Protein AF-0000000085050691 (afdb_homodimer)

Secondary structure (DSSP, 8-state):
--HHHHHHHHHHHHHHHHHHHHHHHHHHHHHHHHHHHHHHHTT--TTTTHHHHHHHHHHHHHHHHHHHHHHHHHHHHHHHHHHHHHHHHHHHTTS--------------------/--HHHHHHHHHHHHHHHHHHHHHHHHHHHHHHHHHHHHHHHTT--TTTTHHHHHHHHHHHHHHHHHHHHHHHHHHHHHHHHHHHHHHHHHHHTTS--------------------

Nearest PDB structures (foldseek):
  6s1k-assembly1_I  TM=5.996E-01  e=2.923E+00  Escherichia coli str. K-12 substr. MG1655star
  3g6b-assembly1_B  TM=5.992E-01  e=3.756E+00  Thermotoga maritima
  6s1k-assembly1_E  TM=4.362E-01  e=1.562E+00  Escherichia coli str. K-12 substr. MG1655star
  6s1k-assembly1_K  TM=5.984E-01  e=4.534E+00  Escherichia coli str. K-12 substr. MG1655star
  3g67-assembly1_B  TM=5.348E-01  e=4.534E+00  Thermotoga maritima

Sequence (230 aa):
MKRTEIVHAGAARLVQTEAAIETAICETADLISYLGRTRMEQKIALEVGEGAMKNLVATLTSLSEARSSILLVHENLNTVKSQLGCATVALGTGENKSPPKPKGLLVVPEKEQAAMKRTEIVHAGAARLVQTEAAIETAICETADLISYLGRTRMEQKIALEVGEGAMKNLVATLTSLSEARSSILLVHENLNTVKSQLGCATVALGTGENKSPPKPKGLLVVPEKEQAA

pLDDT: mean 79.07, std 23.46, range [26.36, 98.88]

Structure (mmCIF, N/CA/C/O backbone):
data_AF-0000000085050691-model_v1
#
loop_
_entity.id
_entity.type
_entity.pdbx_description
1 polymer 'Uncharacterized protein'
#
loop_
_atom_site.group_PDB
_atom_site.id
_atom_site.type_symbol
_atom_site.label_atom_id
_atom_site.label_alt_id
_atom_site.label_comp_id
_atom_site.label_asym_id
_atom_site.label_entity_id
_atom_site.label_seq_id
_atom_site.pdbx_PDB_ins_code
_atom_site.Cartn_x
_atom_site.Cartn_y
_atom_site.Cartn_z
_atom_site.occupancy
_atom_site.B_iso_or_equiv
_atom_site.auth_seq_id
_atom_site.auth_comp_id
_atom_site.auth_asym_id
_atom_site.auth_atom_id
_atom_site.pdbx_PDB_model_num
ATOM 1 N N . MET A 1 1 ? -5.508 -20.672 -23.375 1 59.91 1 MET A N 1
ATOM 2 C CA . MET A 1 1 ? -4.215 -20.031 -23.125 1 59.91 1 MET A CA 1
ATOM 3 C C . MET A 1 1 ? -3.158 -21.078 -22.781 1 59.91 1 MET A C 1
ATOM 5 O O . MET A 1 1 ? -3.467 -22.109 -22.188 1 59.91 1 MET A O 1
ATOM 9 N N . LYS A 1 2 ? -1.991 -20.922 -23.531 1 73.56 2 LYS A N 1
ATOM 10 C CA . LYS A 1 2 ? -0.873 -21.812 -23.234 1 73.56 2 LYS A CA 1
ATOM 11 C C . LYS A 1 2 ? -0.382 -21.594 -21.797 1 73.56 2 LYS A C 1
ATOM 13 O O . LYS A 1 2 ? -0.48 -20.484 -21.266 1 73.56 2 LYS A O 1
ATOM 18 N N . ARG A 1 3 ? 0.001 -22.594 -21.219 1 72.75 3 ARG A N 1
ATOM 19 C CA . ARG A 1 3 ? 0.432 -22.562 -19.828 1 72.75 3 ARG A CA 1
ATOM 20 C C . ARG A 1 3 ? 1.557 -21.562 -19.609 1 72.75 3 ARG A C 1
ATOM 22 O O . ARG A 1 3 ? 1.599 -20.875 -18.594 1 72.75 3 ARG A O 1
ATOM 29 N N . THR A 1 4 ? 2.412 -21.438 -20.531 1 75.31 4 THR A N 1
ATOM 30 C CA . THR A 1 4 ? 3.543 -20.516 -20.438 1 75.31 4 THR A CA 1
ATOM 31 C C . THR A 1 4 ? 3.062 -19.062 -20.391 1 75.31 4 THR A C 1
ATOM 33 O O . THR A 1 4 ? 3.625 -18.25 -19.656 1 75.31 4 THR A O 1
ATOM 36 N N . GLU A 1 5 ? 2.002 -18.828 -21.109 1 77.62 5 GLU A N 1
ATOM 37 C CA . GLU A 1 5 ? 1.438 -17.484 -21.125 1 77.62 5 GLU A CA 1
ATOM 38 C C . GLU A 1 5 ? 0.777 -17.141 -19.797 1 77.62 5 GLU A C 1
ATOM 40 O O . GLU A 1 5 ? 0.872 -16 -19.328 1 77.62 5 GLU A O 1
ATOM 45 N N . ILE A 1 6 ? 0.249 -18.078 -19.266 1 76.56 6 ILE A N 1
ATOM 46 C CA . ILE A 1 6 ? -0.433 -17.906 -17.984 1 76.56 6 ILE A CA 1
ATOM 47 C C . ILE A 1 6 ? 0.586 -17.594 -16.891 1 76.56 6 ILE A C 1
ATOM 49 O O . ILE A 1 6 ? 0.373 -16.703 -16.078 1 76.56 6 ILE A O 1
ATOM 53 N N . VAL A 1 7 ? 1.704 -18.25 -16.938 1 78.5 7 VAL A N 1
ATOM 54 C CA . VAL A 1 7 ? 2.758 -18.047 -15.953 1 78.5 7 VAL A CA 1
ATOM 55 C C . VAL A 1 7 ? 3.375 -16.672 -16.125 1 78.5 7 VAL A C 1
ATOM 57 O O . VAL A 1 7 ? 3.625 -15.961 -15.148 1 78.5 7 VAL A O 1
ATOM 60 N N . HIS A 1 8 ? 3.471 -16.312 -17.266 1 81.44 8 HIS A N 1
ATOM 61 C CA . HIS A 1 8 ? 4.07 -15.008 -17.547 1 81.44 8 HIS A CA 1
ATOM 62 C C . HIS A 1 8 ? 3.141 -13.875 -17.125 1 81.44 8 HIS A C 1
ATOM 64 O O . HIS A 1 8 ? 3.588 -12.883 -16.547 1 81.44 8 HIS A O 1
ATOM 70 N N . ALA A 1 9 ? 1.912 -14.086 -17.391 1 86 9 ALA A N 1
ATOM 71 C CA . ALA A 1 9 ? 0.937 -13.055 -17.031 1 86 9 ALA A CA 1
ATOM 72 C C . ALA A 1 9 ? 0.825 -12.914 -15.508 1 86 9 ALA A C 1
ATOM 74 O O . ALA A 1 9 ? 0.71 -11.805 -14.992 1 86 9 ALA A O 1
ATOM 75 N N . GLY A 1 10 ? 0.876 -13.977 -14.867 1 89 10 GLY A N 1
ATOM 76 C CA . GLY A 1 10 ? 0.853 -13.938 -13.414 1 89 10 GLY A CA 1
ATOM 77 C C . GLY A 1 10 ? 2.072 -13.266 -12.812 1 89 10 GLY A C 1
ATOM 78 O O . GLY A 1 10 ? 1.953 -12.469 -11.875 1 89 10 GLY A O 1
ATOM 79 N N . ALA A 1 11 ? 3.189 -13.555 -13.398 1 88.69 11 ALA A N 1
ATOM 80 C CA . ALA A 1 11 ? 4.438 -12.961 -12.922 1 88.69 11 ALA A CA 1
ATOM 81 C C . ALA A 1 11 ? 4.449 -11.453 -13.141 1 88.69 11 ALA A C 1
ATOM 83 O O . ALA A 1 11 ? 4.891 -10.695 -12.273 1 88.69 11 ALA A O 1
ATOM 84 N N . ALA A 1 12 ? 3.955 -11.094 -14.211 1 91.31 12 ALA A N 1
ATOM 85 C CA . ALA A 1 12 ? 3.906 -9.672 -14.523 1 91.31 12 ALA A CA 1
ATOM 86 C C . ALA A 1 12 ? 2.984 -8.93 -13.562 1 91.31 12 ALA A C 1
ATOM 88 O O . ALA A 1 12 ? 3.312 -7.832 -13.102 1 91.31 12 ALA A O 1
ATOM 89 N N . ARG A 1 13 ? 1.877 -9.539 -13.266 1 95 13 ARG A N 1
ATOM 90 C CA . ARG A 1 13 ? 0.933 -8.922 -12.344 1 95 13 ARG A CA 1
ATOM 91 C C . ARG A 1 13 ? 1.51 -8.867 -10.93 1 95 13 ARG A C 1
ATOM 93 O O . ARG A 1 13 ? 1.271 -7.91 -10.195 1 95 13 ARG A O 1
ATOM 100 N N . LEU A 1 14 ? 2.285 -9.859 -10.594 1 96.62 14 LEU A N 1
ATOM 101 C CA . LEU A 1 14 ? 2.932 -9.867 -9.281 1 96.62 14 LEU A CA 1
ATOM 102 C C . LEU A 1 14 ? 3.924 -8.711 -9.164 1 96.62 14 LEU A C 1
ATOM 104 O O . LEU A 1 14 ? 3.934 -8 -8.156 1 96.62 14 LEU A O 1
ATOM 108 N N . VAL A 1 15 ? 4.703 -8.492 -10.172 1 96.06 15 VAL A N 1
ATOM 109 C CA . VAL A 1 15 ? 5.695 -7.422 -10.18 1 96.06 15 VAL A CA 1
ATOM 110 C C . VAL A 1 15 ? 4.992 -6.066 -10.07 1 96.06 15 VAL A C 1
ATOM 112 O O . VAL A 1 15 ? 5.445 -5.184 -9.336 1 96.06 15 VAL A O 1
ATOM 115 N N . GLN A 1 16 ? 3.9 -5.969 -10.758 1 97.56 16 GLN A N 1
ATOM 116 C CA . GLN A 1 16 ? 3.119 -4.738 -10.703 1 97.56 16 GLN A CA 1
ATOM 117 C C . GLN A 1 16 ? 2.562 -4.5 -9.297 1 97.56 16 GLN A C 1
ATOM 119 O O . GLN A 1 16 ? 2.568 -3.371 -8.805 1 97.56 16 GLN A O 1
ATOM 124 N N . THR A 1 17 ? 2.131 -5.523 -8.703 1 98.62 17 THR A N 1
ATOM 125 C CA . THR A 1 17 ? 1.578 -5.43 -7.359 1 98.62 17 THR A CA 1
ATOM 126 C C . THR A 1 17 ? 2.658 -5.035 -6.355 1 98.62 17 THR A C 1
ATOM 128 O O . THR A 1 17 ? 2.453 -4.137 -5.535 1 98.62 17 THR A O 1
ATOM 131 N N . GLU A 1 18 ? 3.814 -5.602 -6.457 1 98.44 18 GLU A N 1
ATOM 132 C CA . GLU A 1 18 ? 4.938 -5.293 -5.578 1 98.44 18 GLU A CA 1
ATOM 133 C C . GLU A 1 18 ? 5.387 -3.844 -5.746 1 98.44 18 GLU A C 1
ATOM 135 O O . GLU A 1 18 ? 5.66 -3.152 -4.766 1 98.44 18 GLU A O 1
ATOM 140 N N . ALA A 1 19 ? 5.383 -3.426 -6.945 1 98.44 19 ALA A N 1
ATOM 141 C CA . ALA A 1 19 ? 5.789 -2.055 -7.242 1 98.44 19 ALA A CA 1
ATOM 142 C C . ALA A 1 19 ? 4.789 -1.052 -6.672 1 98.44 19 ALA A C 1
ATOM 144 O O . ALA A 1 19 ? 5.18 0.009 -6.18 1 98.44 19 ALA A O 1
ATOM 145 N N . ALA A 1 20 ? 3.547 -1.413 -6.77 1 98.75 20 ALA A N 1
ATOM 146 C CA . ALA A 1 20 ? 2.514 -0.528 -6.238 1 98.75 20 ALA A CA 1
ATOM 147 C C . ALA A 1 20 ? 2.629 -0.398 -4.723 1 98.75 20 ALA A C 1
ATOM 149 O O . ALA A 1 20 ? 2.496 0.698 -4.172 1 98.75 20 ALA A O 1
ATOM 150 N N . ILE A 1 21 ? 2.936 -1.482 -4.066 1 98.88 21 ILE A N 1
ATOM 151 C CA . ILE A 1 21 ? 3.096 -1.475 -2.617 1 98.88 21 ILE A CA 1
ATOM 152 C C . ILE A 1 21 ? 4.332 -0.658 -2.238 1 98.88 21 ILE A C 1
ATOM 154 O O . ILE A 1 21 ? 4.277 0.17 -1.326 1 98.88 21 ILE A O 1
ATO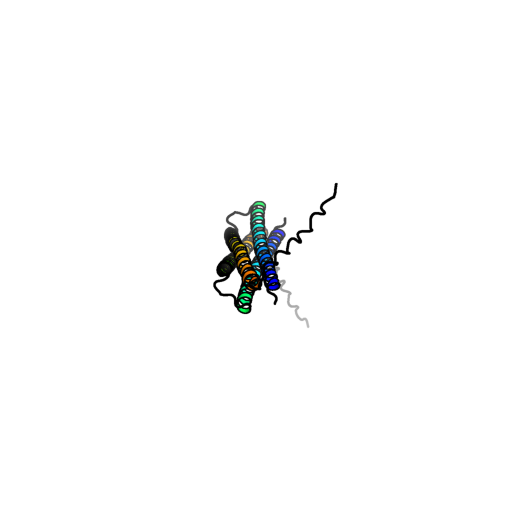M 158 N N . GLU A 1 22 ? 5.344 -0.883 -2.953 1 98.75 22 GLU A N 1
ATOM 159 C CA . GLU A 1 22 ? 6.566 -0.129 -2.682 1 98.75 22 GLU A CA 1
ATOM 160 C C . GLU A 1 22 ? 6.344 1.368 -2.877 1 98.75 22 GLU A C 1
ATOM 162 O O . GLU A 1 22 ? 6.797 2.178 -2.066 1 98.75 22 GLU A O 1
ATOM 167 N N . THR A 1 23 ? 5.66 1.711 -3.916 1 98.81 23 THR A N 1
ATOM 168 C CA . THR A 1 23 ? 5.348 3.111 -4.176 1 98.81 23 THR A CA 1
ATOM 169 C C . THR A 1 23 ? 4.531 3.707 -3.033 1 98.81 23 THR A C 1
ATOM 171 O O . THR A 1 23 ? 4.805 4.824 -2.588 1 98.81 23 THR A O 1
ATOM 174 N N . ALA A 1 24 ? 3.576 2.971 -2.549 1 98.88 24 ALA A N 1
ATOM 175 C CA . ALA A 1 24 ? 2.752 3.443 -1.439 1 98.88 24 ALA A CA 1
ATOM 176 C C . ALA A 1 24 ? 3.596 3.678 -0.19 1 98.88 24 ALA A C 1
ATOM 178 O O . ALA A 1 24 ? 3.406 4.672 0.517 1 98.88 24 ALA A O 1
ATOM 179 N N . ILE A 1 25 ? 4.555 2.824 0.041 1 98.88 25 ILE A N 1
ATOM 180 C CA . ILE A 1 25 ? 5.461 2.961 1.177 1 98.88 25 ILE A CA 1
ATOM 181 C C . ILE A 1 25 ? 6.293 4.23 1.021 1 98.88 25 ILE A C 1
ATOM 183 O O . ILE A 1 25 ? 6.379 5.043 1.946 1 98.88 25 ILE A O 1
ATOM 187 N N . CYS A 1 26 ? 6.781 4.457 -0.121 1 98.81 26 CYS A N 1
ATOM 188 C CA . CYS A 1 26 ? 7.652 5.598 -0.376 1 98.81 26 CYS A CA 1
ATOM 189 C C . CYS A 1 26 ? 6.887 6.91 -0.242 1 98.81 26 CYS A C 1
ATOM 191 O O . CYS A 1 26 ? 7.379 7.859 0.367 1 98.81 26 CYS A O 1
ATOM 193 N N . GLU A 1 27 ? 5.723 6.91 -0.77 1 98.5 27 GLU A N 1
ATOM 194 C CA . GLU A 1 27 ? 4.918 8.125 -0.688 1 98.5 27 GLU A CA 1
ATOM 195 C C . GLU A 1 27 ? 4.527 8.43 0.755 1 98.5 27 GLU A C 1
ATOM 197 O O . GLU A 1 27 ? 4.512 9.594 1.164 1 98.5 27 GLU A O 1
ATOM 202 N N . THR A 1 28 ? 4.219 7.445 1.513 1 98.75 28 THR A N 1
ATOM 203 C CA . THR A 1 28 ? 3.861 7.648 2.914 1 98.75 28 THR A CA 1
ATOM 204 C C . THR A 1 28 ? 5.062 8.148 3.711 1 98.75 28 THR A C 1
ATOM 206 O O . THR A 1 28 ? 4.941 9.078 4.512 1 98.75 28 THR A O 1
ATOM 209 N N . ALA A 1 29 ? 6.215 7.52 3.436 1 98.69 29 ALA A N 1
ATOM 210 C CA . ALA A 1 29 ? 7.438 7.941 4.109 1 98.69 29 ALA A CA 1
ATOM 211 C C . ALA A 1 29 ? 7.777 9.391 3.773 1 98.69 29 ALA A C 1
ATOM 213 O O . ALA A 1 29 ? 8.188 10.164 4.648 1 98.69 29 ALA A O 1
ATOM 214 N N . ASP A 1 30 ? 7.547 9.758 2.598 1 97.94 30 ASP A N 1
ATOM 215 C CA . ASP A 1 30 ? 7.797 11.125 2.146 1 97.94 30 ASP A CA 1
ATOM 216 C C . ASP A 1 30 ? 6.867 12.109 2.848 1 97.94 30 ASP A C 1
ATOM 218 O O . ASP A 1 30 ? 7.301 13.195 3.254 1 97.94 30 ASP A O 1
ATOM 222 N N . LEU A 1 31 ? 5.656 11.734 2.961 1 97.38 31 LEU A N 1
ATOM 223 C CA . LEU A 1 31 ? 4.688 12.602 3.623 1 97.38 31 LEU A CA 1
ATOM 224 C C . LEU A 1 31 ? 5.043 12.781 5.094 1 97.38 31 LEU A C 1
ATOM 226 O O . LEU A 1 31 ? 4.969 13.898 5.617 1 97.38 31 LEU A O 1
ATOM 230 N N . ILE A 1 32 ? 5.484 11.75 5.707 1 98 32 ILE A N 1
ATOM 231 C CA . ILE A 1 32 ? 5.91 11.805 7.102 1 98 32 ILE A CA 1
ATOM 232 C C . ILE A 1 32 ? 7.082 12.773 7.246 1 98 32 ILE A C 1
ATOM 234 O O . ILE A 1 32 ? 7.059 13.664 8.102 1 98 32 ILE A O 1
ATOM 238 N N . SER A 1 33 ? 7.992 12.602 6.414 1 97.62 33 SER A N 1
ATOM 239 C CA . SER A 1 33 ? 9.188 13.438 6.441 1 97.62 33 SER A CA 1
ATOM 240 C C . SER A 1 33 ? 8.844 14.906 6.203 1 97.62 33 SER A C 1
ATOM 242 O O . SER A 1 33 ? 9.297 15.781 6.934 1 97.62 33 SER A O 1
ATOM 244 N N . TYR A 1 34 ? 8.047 15.125 5.281 1 95.38 34 TYR A N 1
ATOM 245 C CA . TYR A 1 34 ? 7.676 16.484 4.906 1 95.38 34 TYR A CA 1
ATOM 246 C C . TYR A 1 34 ? 6.945 17.188 6.047 1 95.38 34 TYR A C 1
ATOM 248 O O . TYR A 1 34 ? 7.301 18.297 6.43 1 95.38 34 TYR A O 1
ATOM 256 N N . LEU A 1 35 ? 5.961 16.578 6.562 1 94.25 35 LEU A N 1
ATOM 257 C CA . LEU A 1 35 ? 5.176 17.188 7.633 1 94.25 35 LEU A CA 1
ATOM 258 C C . LEU A 1 35 ? 6.027 17.391 8.883 1 94.25 35 LEU A C 1
ATOM 260 O O . LEU A 1 35 ? 5.883 18.406 9.578 1 94.25 35 LEU A O 1
ATOM 264 N N . GLY A 1 36 ? 6.863 16.422 9.125 1 95.19 36 GLY A N 1
ATOM 265 C CA . GLY A 1 36 ? 7.758 16.578 10.266 1 95.19 36 GLY A CA 1
ATOM 266 C C . GLY A 1 36 ? 8.703 17.75 10.133 1 95.19 36 GLY A C 1
ATOM 267 O O . GLY A 1 36 ? 8.844 18.547 11.062 1 95.19 36 GLY A O 1
ATOM 268 N N . ARG A 1 37 ? 9.273 17.906 9.016 1 94.06 37 ARG A N 1
ATOM 269 C CA . ARG A 1 37 ? 10.211 19 8.758 1 94.06 37 ARG A CA 1
ATOM 270 C C . ARG A 1 37 ? 9.492 20.344 8.742 1 94.06 37 ARG A C 1
ATOM 272 O O . ARG A 1 37 ? 10.008 21.328 9.258 1 94.06 37 ARG A O 1
ATOM 279 N N . THR A 1 38 ? 8.367 20.328 8.133 1 91.75 38 THR A N 1
ATOM 280 C CA . THR A 1 38 ? 7.574 21.562 8.062 1 91.75 38 THR A CA 1
ATOM 281 C C . THR A 1 38 ? 7.191 22.031 9.461 1 91.75 38 THR A C 1
ATOM 283 O O . THR A 1 38 ? 7.277 23.219 9.758 1 91.75 38 THR A O 1
ATOM 286 N N . ARG A 1 39 ? 6.758 21.156 10.25 1 89.06 39 ARG A N 1
ATOM 287 C CA . ARG A 1 39 ? 6.434 21.484 11.633 1 89.06 39 ARG A CA 1
ATOM 288 C C . ARG A 1 39 ? 7.621 22.156 12.32 1 89.06 39 ARG A C 1
ATOM 290 O O . ARG A 1 39 ? 7.469 23.188 12.969 1 89.06 39 ARG A O 1
ATOM 297 N N . MET A 1 40 ? 8.797 21.594 12.18 1 92.44 40 MET A N 1
ATOM 298 C CA . MET A 1 40 ? 10.016 22.094 12.812 1 92.44 40 MET A CA 1
ATOM 299 C C . MET A 1 40 ? 10.391 23.469 12.273 1 92.44 40 MET A C 1
ATOM 301 O O . MET A 1 40 ? 10.734 24.359 13.039 1 92.44 40 MET A O 1
ATOM 305 N N . GLU A 1 41 ? 10.25 23.641 11.07 1 90.88 41 GLU A N 1
ATOM 306 C CA . GLU A 1 41 ? 10.609 24.891 10.398 1 90.88 41 GLU A CA 1
ATOM 307 C C . GLU A 1 41 ? 9.68 26.031 10.812 1 90.88 41 GLU A C 1
ATOM 309 O O . GLU A 1 41 ? 10.117 27.172 10.953 1 90.88 41 GLU A O 1
ATOM 314 N N . GLN A 1 42 ? 8.469 25.672 11.008 1 87.44 42 GLN A N 1
ATOM 315 C CA . GLN A 1 42 ? 7.465 26.688 11.312 1 87.44 42 GLN A CA 1
ATOM 316 C C . GLN A 1 42 ? 7.285 26.844 12.82 1 87.44 42 GLN A C 1
ATOM 318 O O . GLN A 1 42 ? 6.391 27.562 13.273 1 87.44 42 GLN A O 1
ATOM 323 N N . LYS A 1 43 ? 8.062 26.094 13.539 1 90.25 43 LYS A N 1
ATOM 324 C CA . LYS A 1 43 ? 8.062 26.141 14.992 1 90.25 43 LYS A CA 1
ATOM 325 C C . LYS A 1 43 ? 6.668 25.891 15.555 1 90.25 43 LYS A C 1
ATOM 327 O O . LYS A 1 43 ? 6.219 26.594 16.453 1 90.25 43 LYS A O 1
ATOM 332 N N . ILE A 1 44 ? 6.027 25.062 14.914 1 85.19 44 ILE A N 1
ATOM 333 C CA . ILE A 1 44 ? 4.723 24.609 15.391 1 85.19 44 ILE A CA 1
ATOM 334 C C . ILE A 1 44 ? 4.902 23.594 16.516 1 85.19 44 ILE A C 1
ATOM 336 O O . ILE A 1 44 ? 5.773 22.719 16.438 1 85.19 44 ILE A O 1
ATOM 340 N N . ALA A 1 45 ? 4.121 23.797 17.531 1 90.38 45 ALA A N 1
ATOM 341 C CA . ALA A 1 45 ? 4.207 22.906 18.688 1 90.38 45 ALA A CA 1
ATOM 342 C C . ALA A 1 45 ? 3.961 21.453 18.281 1 90.38 45 ALA A C 1
ATOM 344 O O . ALA A 1 45 ? 3.174 21.188 17.375 1 90.38 45 ALA A O 1
ATOM 345 N N . LEU A 1 46 ? 4.57 20.438 18.906 1 89.5 46 LEU A N 1
ATOM 346 C CA . LEU A 1 46 ? 4.527 19.016 18.609 1 89.5 46 LEU A CA 1
ATOM 347 C C . LEU A 1 46 ? 3.113 18.469 18.781 1 89.5 46 LEU A C 1
ATOM 349 O O . LEU A 1 46 ? 2.721 17.516 18.109 1 89.5 46 LEU A O 1
ATOM 353 N N . GLU A 1 47 ? 2.43 19.172 19.672 1 90.62 47 GLU A N 1
ATOM 354 C CA . GLU A 1 47 ? 1.077 18.734 20 1 90.62 47 GLU A CA 1
ATOM 355 C C . GLU A 1 47 ? 0.125 18.969 18.828 1 90.62 47 GLU A C 1
ATOM 357 O O . GLU A 1 47 ? -0.866 18.25 18.672 1 90.62 47 GLU A O 1
ATOM 362 N N . VAL A 1 48 ? 0.527 20 18.078 1 86.75 48 VAL A N 1
ATOM 363 C CA . VAL A 1 48 ? -0.306 20.312 16.922 1 86.75 48 VAL A CA 1
ATOM 364 C C . VAL A 1 48 ? -0.079 19.297 15.812 1 86.75 48 VAL A C 1
ATOM 366 O O . VAL A 1 48 ? 1.047 19.125 15.336 1 86.75 48 VAL A O 1
ATOM 369 N N . GLY A 1 49 ? -1.059 18.5 15.539 1 90.06 49 GLY A N 1
ATOM 370 C CA . GLY A 1 49 ? -0.992 17.531 14.469 1 90.06 49 GLY A CA 1
ATOM 371 C C . GLY A 1 49 ? -0.526 16.156 14.938 1 90.06 49 GLY A C 1
ATOM 372 O O . GLY A 1 49 ? -0.119 15.328 14.125 1 90.06 49 GLY A O 1
ATOM 373 N N . GLU A 1 50 ? -0.394 15.977 16.109 1 93.19 50 GLU A N 1
ATOM 374 C CA . GLU A 1 50 ? 0.057 14.703 16.672 1 93.19 50 GLU A CA 1
ATOM 375 C C . GLU A 1 50 ? -0.827 13.555 16.203 1 93.19 50 GLU A C 1
ATOM 377 O O . GLU A 1 50 ? -0.33 12.469 15.891 1 93.19 50 GLU A O 1
ATOM 382 N N . GLY A 1 51 ? -2.096 13.742 16.109 1 94.25 51 GLY A N 1
ATOM 383 C CA . GLY A 1 51 ? -3.006 12.734 15.578 1 94.25 51 GLY A CA 1
ATOM 384 C C . GLY A 1 51 ? -2.695 12.336 14.148 1 94.25 51 GLY A C 1
ATOM 385 O O . GLY A 1 51 ? -2.699 11.148 13.812 1 94.25 51 GLY A O 1
ATOM 386 N N . ALA A 1 52 ? -2.361 13.305 13.398 1 95.5 52 ALA A N 1
ATOM 387 C CA . ALA A 1 52 ? -2.002 13.031 12.008 1 95.5 52 ALA A CA 1
ATOM 388 C C . ALA A 1 52 ? -0.731 12.188 11.93 1 95.5 52 ALA A C 1
ATOM 390 O O . ALA A 1 52 ? -0.667 11.227 11.164 1 95.5 52 ALA A O 1
ATOM 391 N N . MET A 1 53 ? 0.231 12.508 12.727 1 96.81 53 MET A N 1
ATOM 392 C CA . MET A 1 53 ? 1.504 11.789 12.711 1 96.81 53 MET A CA 1
ATOM 393 C C . MET A 1 53 ? 1.33 10.359 13.203 1 96.81 53 MET A C 1
ATOM 395 O O . MET A 1 53 ? 1.894 9.43 12.633 1 96.81 53 MET A O 1
ATOM 399 N N . LYS A 1 54 ? 0.527 10.234 14.148 1 97.81 54 LYS A N 1
ATOM 400 C CA . LYS A 1 54 ? 0.251 8.906 14.688 1 97.81 54 LYS A CA 1
ATOM 401 C C . LYS A 1 54 ? -0.388 8.008 13.633 1 97.81 54 LYS A C 1
ATOM 403 O O . LYS A 1 54 ? 0.029 6.863 13.453 1 97.81 54 LYS A O 1
ATOM 408 N N . ASN A 1 55 ? -1.285 8.555 12.969 1 98.06 55 ASN A N 1
ATOM 409 C CA . ASN A 1 55 ? -1.984 7.762 11.961 1 98.06 55 ASN A CA 1
ATOM 410 C C . ASN A 1 55 ? -1.123 7.543 10.727 1 98.06 55 ASN A C 1
ATOM 412 O O . ASN A 1 55 ? -1.224 6.504 10.07 1 98.06 55 ASN A O 1
ATOM 416 N N . LEU A 1 56 ? -0.26 8.469 10.445 1 98.5 56 LEU A N 1
ATOM 417 C CA . LEU A 1 56 ? 0.688 8.258 9.352 1 98.5 56 LEU A CA 1
ATOM 418 C C . LEU A 1 56 ? 1.626 7.098 9.664 1 98.5 56 LEU A C 1
ATOM 420 O O . LEU A 1 56 ? 1.892 6.262 8.797 1 98.5 56 LEU A O 1
ATOM 424 N N . VAL A 1 57 ? 2.09 7.043 10.883 1 98.69 57 VAL A N 1
ATOM 425 C CA . VAL A 1 57 ? 2.988 5.965 11.281 1 98.69 57 VAL A CA 1
ATOM 426 C C . VAL A 1 57 ? 2.236 4.633 11.266 1 98.69 57 VAL A C 1
ATOM 428 O O . VAL A 1 57 ? 2.777 3.613 10.836 1 98.69 57 VAL A O 1
ATOM 431 N N . ALA A 1 58 ? 1.006 4.641 11.609 1 98.75 58 ALA A N 1
ATOM 432 C CA . ALA A 1 58 ? 0.17 3.445 11.523 1 98.75 58 ALA A CA 1
ATOM 433 C C . ALA A 1 58 ? -0.009 3 10.078 1 98.75 58 ALA A C 1
ATOM 435 O O . ALA A 1 58 ? 0.027 1.805 9.781 1 98.75 58 ALA A O 1
ATOM 436 N N . THR A 1 59 ? -0.231 3.961 9.242 1 98.81 59 THR A N 1
ATOM 437 C CA . THR A 1 59 ? -0.339 3.668 7.812 1 98.81 59 THR A CA 1
ATOM 438 C C . THR A 1 59 ? 0.926 2.984 7.305 1 98.81 59 THR A C 1
ATOM 440 O O . THR A 1 59 ? 0.853 1.94 6.652 1 98.81 59 THR A O 1
ATOM 443 N N . LEU A 1 60 ? 2.051 3.543 7.691 1 98.88 60 LEU A N 1
ATOM 444 C CA . LEU A 1 60 ? 3.324 2.996 7.238 1 98.88 60 LEU A CA 1
ATOM 445 C C . LEU A 1 60 ? 3.541 1.592 7.789 1 98.88 60 LEU A C 1
ATOM 447 O O . LEU A 1 60 ? 4.051 0.715 7.09 1 98.88 60 LEU A O 1
ATOM 451 N N . THR A 1 61 ? 3.139 1.393 8.969 1 98.88 61 THR A N 1
ATOM 452 C CA . THR A 1 61 ? 3.271 0.086 9.602 1 98.88 61 THR A CA 1
ATOM 453 C C . THR A 1 61 ? 2.434 -0.958 8.867 1 98.88 61 THR A C 1
ATOM 455 O O . THR A 1 61 ? 2.92 -2.049 8.562 1 98.88 61 THR A O 1
ATOM 458 N N . SER A 1 62 ? 1.243 -0.598 8.562 1 98.88 62 SER A N 1
ATOM 459 C CA . SER A 1 62 ? 0.372 -1.502 7.82 1 98.88 62 SER A CA 1
ATOM 460 C C . SER A 1 62 ? 0.927 -1.783 6.43 1 98.88 62 SER A C 1
ATOM 462 O O . SER A 1 62 ? 0.869 -2.916 5.949 1 98.88 62 SER A O 1
ATOM 464 N N . LEU A 1 63 ? 1.511 -0.806 5.82 1 98.88 63 LEU A N 1
ATOM 465 C CA . LEU A 1 63 ? 2.117 -0.989 4.508 1 98.88 63 LEU A CA 1
ATOM 466 C C . LEU A 1 63 ? 3.332 -1.907 4.594 1 98.88 63 LEU A C 1
ATOM 468 O O . LEU A 1 63 ? 3.568 -2.715 3.689 1 98.88 63 LEU A O 1
ATOM 472 N N . SER A 1 64 ? 4.07 -1.779 5.602 1 98.88 64 SER A N 1
ATOM 473 C CA . SER A 1 64 ? 5.227 -2.646 5.809 1 98.88 64 SER A CA 1
ATOM 474 C C . SER A 1 64 ? 4.801 -4.102 5.984 1 98.88 64 SER A C 1
ATOM 476 O O . SER A 1 64 ? 5.457 -5.012 5.473 1 98.88 64 SER 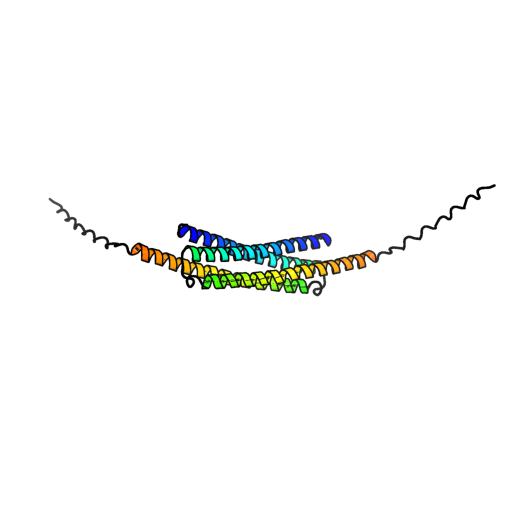A O 1
ATOM 478 N N . GLU A 1 65 ? 3.725 -4.277 6.641 1 98.69 65 GLU A N 1
ATOM 479 C CA . GLU A 1 65 ? 3.172 -5.621 6.781 1 98.69 65 GLU A CA 1
ATOM 480 C C . GLU A 1 65 ? 2.717 -6.176 5.438 1 98.69 65 GLU A C 1
ATOM 482 O O . GLU A 1 65 ? 2.922 -7.359 5.145 1 98.69 65 GLU A O 1
ATOM 487 N N . ALA A 1 66 ? 2.109 -5.324 4.688 1 98.81 66 ALA A N 1
ATOM 488 C CA . ALA A 1 66 ? 1.708 -5.727 3.344 1 98.81 66 ALA A CA 1
ATOM 489 C C . ALA A 1 66 ? 2.916 -6.156 2.516 1 98.81 66 ALA A C 1
ATOM 491 O O . ALA A 1 66 ? 2.861 -7.156 1.798 1 98.81 66 ALA A O 1
ATOM 492 N N . ARG A 1 67 ? 3.984 -5.441 2.68 1 98.62 67 ARG A N 1
ATOM 493 C CA . ARG A 1 67 ? 5.219 -5.77 1.973 1 98.62 67 ARG A CA 1
ATOM 494 C C . ARG A 1 67 ? 5.727 -7.148 2.369 1 98.62 67 ARG A C 1
ATOM 496 O O . ARG A 1 67 ? 6.125 -7.941 1.51 1 98.62 67 ARG A O 1
ATOM 503 N N . SER A 1 68 ? 5.68 -7.398 3.611 1 98.5 68 SER A N 1
ATOM 504 C CA . SER A 1 68 ? 6.16 -8.688 4.098 1 98.5 68 SER A CA 1
ATOM 505 C C . SER A 1 68 ? 5.305 -9.828 3.561 1 98.5 68 SER A C 1
ATOM 507 O O . SER A 1 68 ? 5.828 -10.875 3.174 1 98.5 68 SER A O 1
ATOM 509 N N . SER A 1 69 ? 4.07 -9.609 3.516 1 98.44 69 SER A N 1
ATOM 510 C CA . SER A 1 69 ? 3.162 -10.648 3.041 1 98.44 69 SER A CA 1
ATOM 511 C C . SER A 1 69 ? 3.316 -10.875 1.541 1 98.44 69 SER A C 1
ATOM 513 O O . SER A 1 69 ? 3.287 -12.016 1.074 1 98.44 69 SER A O 1
ATOM 515 N N . ILE A 1 70 ? 3.543 -9.828 0.811 1 98.25 70 ILE A N 1
ATOM 516 C CA . ILE A 1 70 ? 3.621 -9.984 -0.638 1 98.25 70 ILE A CA 1
ATOM 517 C C . ILE A 1 70 ? 4.938 -10.656 -1.012 1 98.25 70 ILE A C 1
ATOM 519 O O . ILE A 1 70 ? 5.008 -11.398 -1.997 1 98.25 70 ILE A O 1
ATOM 523 N N . LEU A 1 71 ? 5.934 -10.461 -0.24 1 97.06 71 LEU A N 1
ATOM 524 C CA . LEU A 1 71 ? 7.199 -11.148 -0.464 1 97.06 71 LEU A CA 1
ATOM 525 C C . LEU A 1 71 ? 7.031 -12.656 -0.297 1 97.06 71 LEU A C 1
ATOM 527 O O . LEU A 1 71 ? 7.617 -13.438 -1.052 1 97.06 71 LEU A O 1
ATOM 531 N N . LEU A 1 72 ? 6.234 -12.992 0.579 1 96.88 72 LEU A N 1
ATOM 532 C CA . LEU A 1 72 ? 5.945 -14.406 0.771 1 96.88 72 LEU A CA 1
ATOM 533 C C . LEU A 1 72 ? 5.164 -14.969 -0.413 1 96.88 72 LEU A C 1
ATOM 535 O O . LEU A 1 72 ? 5.371 -16.125 -0.811 1 96.88 72 LEU A O 1
ATOM 539 N N . VAL A 1 73 ? 4.316 -14.164 -0.959 1 96.75 73 VAL A N 1
ATOM 540 C CA . VAL A 1 73 ? 3.578 -14.578 -2.148 1 96.75 73 VAL A CA 1
ATOM 541 C C . VAL A 1 73 ? 4.555 -14.875 -3.285 1 96.75 73 VAL A C 1
ATOM 543 O O . VAL A 1 73 ? 4.402 -15.867 -3.996 1 96.75 73 VAL A O 1
ATOM 546 N N . HIS A 1 74 ? 5.504 -13.977 -3.41 1 92.69 74 HIS A N 1
ATOM 547 C CA . HIS A 1 74 ? 6.52 -14.164 -4.438 1 92.69 74 HIS A CA 1
ATOM 548 C C . HIS A 1 74 ? 7.211 -15.516 -4.293 1 92.69 74 HIS A C 1
ATOM 550 O O . HIS A 1 74 ? 7.355 -16.25 -5.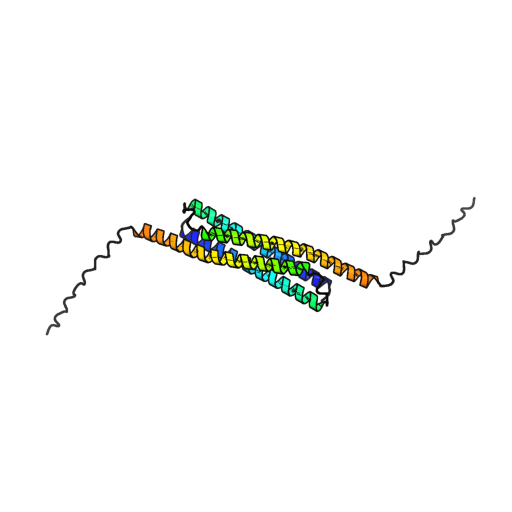273 1 92.69 74 HIS A O 1
ATOM 556 N N . GLU A 1 75 ? 7.488 -15.875 -3.127 1 92.56 75 GLU A N 1
ATOM 557 C CA . GLU A 1 75 ? 8.141 -17.156 -2.836 1 92.56 75 GLU A CA 1
ATOM 558 C C . GLU A 1 75 ? 7.191 -18.328 -3.068 1 92.56 75 GLU A C 1
ATOM 560 O O . GLU A 1 75 ? 7.582 -19.344 -3.645 1 92.56 75 GLU A O 1
ATOM 565 N N . ASN A 1 76 ? 6.02 -18.203 -2.666 1 92.38 76 ASN A N 1
ATOM 566 C CA . ASN A 1 76 ? 5.008 -19.25 -2.842 1 92.38 76 ASN A CA 1
ATOM 567 C C . ASN A 1 76 ? 4.742 -19.516 -4.316 1 92.38 76 ASN A C 1
ATOM 569 O O . ASN A 1 76 ? 4.637 -20.688 -4.727 1 92.38 76 ASN A O 1
ATOM 573 N N . LEU A 1 77 ? 4.707 -18.516 -5.125 1 91.69 77 LEU A N 1
ATOM 574 C CA . LEU A 1 77 ? 4.395 -18.703 -6.535 1 91.69 77 LEU A CA 1
ATOM 575 C C . LEU A 1 77 ? 5.566 -19.344 -7.277 1 91.69 77 LEU A C 1
ATOM 577 O O . LEU A 1 77 ? 5.363 -20.094 -8.227 1 91.69 77 LEU A O 1
ATOM 581 N N . ASN A 1 78 ? 6.727 -18.969 -6.805 1 87.12 78 ASN A N 1
ATOM 582 C CA . ASN A 1 78 ? 7.879 -19.656 -7.367 1 87.12 78 ASN A CA 1
ATOM 583 C C . ASN A 1 78 ? 7.824 -21.156 -7.098 1 87.12 78 ASN A C 1
ATOM 585 O O . ASN A 1 78 ? 8.18 -21.969 -7.965 1 87.12 78 ASN A O 1
ATOM 589 N N . THR A 1 79 ? 7.379 -21.547 -5.973 1 87.38 79 THR A N 1
ATOM 590 C CA . THR A 1 79 ? 7.219 -22.938 -5.613 1 87.38 79 THR A CA 1
ATOM 591 C C . THR A 1 79 ? 6.129 -23.594 -6.461 1 87.38 79 THR A C 1
ATOM 593 O O . THR A 1 79 ? 6.312 -24.703 -6.969 1 87.38 79 THR A O 1
ATOM 596 N N . VAL A 1 80 ? 5.055 -22.953 -6.695 1 86.75 80 VAL A N 1
ATOM 597 C CA . VAL A 1 80 ? 3.941 -23.469 -7.496 1 86.75 80 VAL A CA 1
ATOM 598 C C . VAL A 1 80 ? 4.395 -23.672 -8.938 1 86.75 80 VAL A C 1
ATOM 600 O O . VAL A 1 80 ? 4.055 -24.688 -9.555 1 86.75 80 VAL A O 1
ATOM 603 N N . LYS A 1 81 ? 5.059 -22.672 -9.422 1 83.25 81 LYS A N 1
ATOM 604 C CA . LYS A 1 81 ? 5.598 -22.781 -10.773 1 83.25 81 LYS A CA 1
ATOM 605 C C . LYS A 1 81 ? 6.43 -24.062 -10.922 1 83.25 81 LYS A C 1
ATOM 607 O O . LYS A 1 81 ? 6.312 -24.781 -11.922 1 83.25 81 LYS A O 1
ATOM 612 N N . SER A 1 82 ? 7.281 -24.312 -9.953 1 83.06 82 SER A N 1
ATOM 613 C CA . SER A 1 82 ? 8.133 -25.5 -9.969 1 83.06 82 SER A CA 1
ATOM 614 C C . SER A 1 82 ? 7.297 -26.766 -9.906 1 83.06 82 SER A C 1
ATOM 616 O O . SER A 1 82 ? 7.609 -27.75 -10.586 1 83.06 82 SER A O 1
ATOM 618 N N . GLN A 1 83 ? 6.281 -26.75 -9.25 1 78.38 83 GLN A N 1
ATOM 619 C CA . GLN A 1 83 ? 5.387 -27.891 -9.117 1 78.38 83 GLN A CA 1
ATOM 620 C C . GLN A 1 83 ? 4.637 -28.156 -10.422 1 78.38 83 GLN A C 1
ATOM 622 O O . GLN A 1 83 ? 4.457 -29.312 -10.812 1 78.38 83 GLN A O 1
ATOM 627 N N . LEU A 1 84 ? 4.242 -27.141 -11.047 1 77.31 84 LEU A N 1
ATOM 628 C CA . LEU A 1 84 ? 3.488 -27.297 -12.289 1 77.31 84 LEU A CA 1
ATOM 629 C C . LEU A 1 84 ? 4.406 -27.688 -13.438 1 77.31 84 LEU A C 1
ATOM 631 O O . LEU A 1 84 ? 4 -28.453 -14.328 1 77.31 84 LEU A O 1
ATOM 63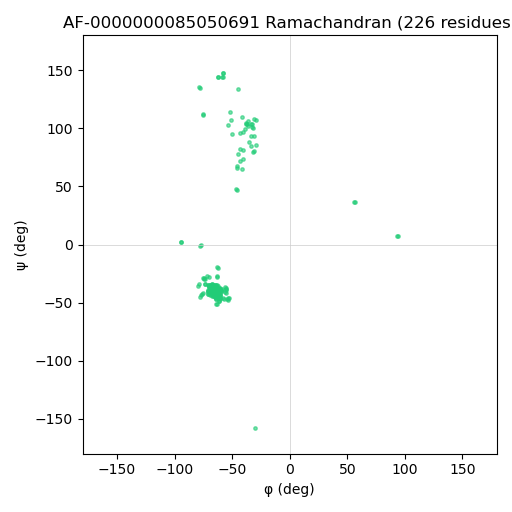5 N N . GLY A 1 85 ? 5.566 -27 -13.422 1 71.56 85 GLY A N 1
ATOM 636 C CA . GLY A 1 85 ? 6.543 -27.391 -14.414 1 71.56 85 GLY A CA 1
ATOM 637 C C . GLY A 1 85 ? 6.988 -28.844 -14.266 1 71.56 85 GLY A C 1
ATOM 638 O O . GLY A 1 85 ? 7.133 -29.562 -15.25 1 71.56 85 GLY A O 1
ATOM 639 N N . CYS A 1 86 ? 7.266 -29.234 -13.227 1 62.34 86 CYS A N 1
ATOM 640 C CA . CYS A 1 86 ? 7.668 -30.609 -12.969 1 62.34 86 CYS A CA 1
ATOM 641 C C . CYS A 1 86 ? 6.559 -31.594 -13.352 1 62.34 86 CYS A C 1
ATOM 643 O O . CYS A 1 86 ? 6.836 -32.656 -13.875 1 62.34 86 CYS A O 1
ATOM 645 N N . ALA A 1 87 ? 5.43 -31.156 -13.094 1 55.09 87 ALA A N 1
ATOM 646 C CA . ALA A 1 87 ? 4.301 -32 -13.461 1 55.09 87 ALA A CA 1
ATOM 647 C C . ALA A 1 87 ? 4.16 -32.094 -14.977 1 55.09 87 ALA A C 1
ATOM 649 O O . ALA A 1 87 ? 3.867 -33.188 -15.508 1 55.09 87 ALA A O 1
ATOM 650 N N . THR A 1 88 ? 4.449 -31.047 -15.617 1 56.72 88 THR A N 1
ATOM 651 C CA . THR A 1 88 ? 4.379 -31.062 -17.078 1 56.72 88 THR A CA 1
ATOM 652 C C . THR A 1 88 ? 5.477 -31.938 -17.672 1 56.72 88 THR A C 1
ATOM 654 O O . THR A 1 88 ? 5.23 -32.688 -18.609 1 56.72 88 THR A O 1
ATOM 657 N N . VAL A 1 89 ? 6.676 -31.812 -17.125 1 51.62 89 VAL A N 1
ATOM 658 C CA . VAL A 1 89 ? 7.766 -32.656 -17.594 1 51.62 89 VAL A CA 1
ATOM 659 C C . VAL A 1 89 ? 7.457 -34.125 -17.281 1 51.62 89 VAL A C 1
ATOM 661 O O . VAL A 1 89 ? 7.707 -35 -18.109 1 51.62 89 VAL A O 1
ATOM 664 N N . ALA A 1 90 ? 6.887 -34.375 -16.125 1 49.56 90 ALA A N 1
ATOM 665 C CA . ALA A 1 90 ? 6.543 -35.75 -15.75 1 49.56 90 ALA A CA 1
ATOM 666 C C . ALA A 1 90 ? 5.434 -36.312 -16.641 1 49.56 90 ALA A C 1
ATOM 668 O O . ALA A 1 90 ? 5.457 -37.5 -17 1 49.56 90 ALA A O 1
ATOM 669 N N . LEU A 1 91 ? 4.531 -35.469 -16.969 1 49.28 91 LEU A N 1
ATOM 670 C CA . LEU A 1 91 ? 3.449 -35.906 -17.844 1 49.28 91 LEU A CA 1
ATOM 671 C C . LEU A 1 91 ? 3.904 -35.938 -19.297 1 49.28 91 LEU A C 1
ATOM 673 O O . LEU A 1 91 ? 3.404 -36.719 -20.109 1 49.28 91 LEU A O 1
ATOM 677 N N . GLY A 1 92 ? 4.754 -35 -19.688 1 47.84 92 GLY A N 1
ATOM 678 C CA . GLY A 1 92 ? 5.281 -34.938 -21.047 1 47.84 92 GLY A CA 1
ATOM 679 C C . GLY A 1 92 ? 6.371 -35.969 -21.297 1 47.84 92 GLY A C 1
ATOM 680 O O . GLY A 1 92 ? 6.5 -36.469 -22.422 1 47.84 92 GLY A O 1
ATOM 681 N N . THR A 1 93 ? 7.258 -36.062 -20.281 1 45.69 93 THR A N 1
ATOM 682 C CA . THR A 1 93 ? 8.352 -36.969 -20.5 1 45.69 93 THR A CA 1
ATOM 683 C C . THR A 1 93 ? 7.887 -38.438 -20.297 1 45.69 93 THR A C 1
ATOM 685 O O . THR A 1 93 ? 8.695 -39.344 -20.344 1 45.69 93 THR A O 1
ATOM 688 N N . GLY A 1 94 ? 6.633 -38.656 -19.953 1 43.5 94 GLY A N 1
ATOM 689 C CA . GLY A 1 94 ? 6.18 -40.031 -20.047 1 43.5 94 GLY A CA 1
ATOM 690 C C . GLY A 1 94 ? 6.211 -40.594 -21.469 1 43.5 94 GLY A C 1
ATOM 691 O O . GLY A 1 94 ? 5.691 -41.656 -21.734 1 43.5 94 GLY A O 1
ATOM 692 N N . GLU A 1 95 ? 6.23 -39.719 -22.516 1 40.62 95 GLU A N 1
ATOM 693 C CA . GLU A 1 95 ? 6.562 -40.406 -23.766 1 40.62 95 GLU A CA 1
ATOM 694 C C . GLU A 1 95 ? 7.914 -41.094 -23.672 1 40.62 95 GLU A C 1
ATOM 696 O O . GLU A 1 95 ? 8.766 -40.719 -22.859 1 40.62 95 GLU A O 1
ATOM 701 N N . ASN A 1 96 ? 8.047 -42.375 -24.375 1 40.72 96 ASN A N 1
ATOM 702 C CA . ASN A 1 96 ? 9.055 -43.406 -24.578 1 40.72 96 ASN A CA 1
ATOM 703 C C . ASN A 1 96 ? 10.414 -42.812 -24.938 1 40.72 96 ASN A C 1
ATOM 705 O O . ASN A 1 96 ? 10.656 -42.438 -26.094 1 40.72 96 ASN A O 1
ATOM 709 N N . LYS A 1 97 ? 10.945 -41.844 -24.297 1 42.62 97 LYS A N 1
ATOM 710 C CA . LYS A 1 97 ? 12.375 -41.75 -24.594 1 42.62 97 LYS A CA 1
ATOM 711 C C . LYS A 1 97 ? 13.031 -43.125 -24.641 1 42.62 97 LYS A C 1
ATOM 713 O O . LYS A 1 97 ? 13.258 -43.75 -23.594 1 42.62 97 LYS A O 1
ATOM 718 N N . SER A 1 98 ? 12.633 -43.938 -25.609 1 41.12 98 SER A N 1
ATOM 719 C CA . SER A 1 98 ? 13.445 -45.094 -26 1 41.12 98 SER A CA 1
ATOM 720 C C . SER A 1 98 ? 14.93 -44.75 -25.906 1 41.12 98 SER A C 1
ATOM 722 O O . SER A 1 98 ? 15.383 -43.719 -26.359 1 41.12 98 SER A O 1
ATOM 724 N N . PRO A 1 99 ? 15.609 -45.188 -24.875 1 42.34 99 PRO A N 1
ATOM 725 C CA . PRO A 1 99 ? 17.047 -44.969 -24.734 1 42.34 99 PRO A CA 1
ATOM 726 C C . PRO A 1 99 ? 17.781 -44.969 -26.078 1 42.34 99 PRO A C 1
ATOM 728 O O . PRO A 1 99 ? 17.406 -45.719 -26.984 1 42.34 99 PRO A O 1
ATOM 731 N N . PRO A 1 100 ? 18.156 -43.75 -26.562 1 41.88 100 PRO A N 1
ATOM 732 C CA . PRO A 1 100 ? 18.828 -43.875 -27.844 1 41.88 100 PRO A CA 1
ATOM 733 C C . PRO A 1 100 ? 19.594 -45.188 -27.969 1 41.88 100 PRO A C 1
ATOM 735 O O . PRO A 1 100 ? 20.109 -45.719 -26.969 1 41.88 100 PRO A O 1
ATOM 738 N N . LYS A 1 101 ? 19.141 -46.125 -28.766 1 39.16 101 LYS A N 1
ATOM 739 C CA . LYS A 1 101 ? 19.828 -47.375 -29.094 1 39.16 101 LYS A CA 1
ATOM 740 C C . LYS A 1 101 ? 21.328 -47.156 -29.219 1 39.16 101 LYS A C 1
ATOM 742 O O . LYS A 1 101 ? 21.766 -46.219 -29.906 1 39.16 101 LYS A O 1
ATOM 747 N N . PRO A 1 102 ? 22.156 -47.562 -28.188 1 39.28 102 PRO A N 1
ATOM 748 C CA . PRO A 1 102 ? 23.609 -47.438 -28.344 1 39.28 102 PRO A CA 1
ATOM 749 C C . PRO A 1 102 ? 24.078 -47.688 -29.766 1 39.28 102 PRO A C 1
ATOM 751 O O . PRO A 1 102 ? 23.703 -48.688 -30.391 1 39.28 102 PRO A O 1
ATOM 754 N N . LYS A 1 103 ? 24.094 -46.594 -30.547 1 37.44 103 LYS A N 1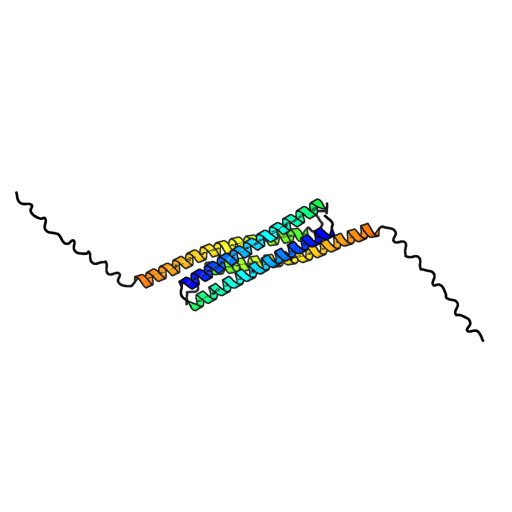
ATOM 755 C CA . LYS A 1 103 ? 24.656 -46.812 -31.875 1 37.44 103 LYS A CA 1
ATOM 756 C C . LYS A 1 103 ? 25.844 -47.781 -31.812 1 37.44 103 LYS A C 1
ATOM 758 O O . LYS A 1 103 ? 26.656 -47.688 -30.891 1 37.44 103 LYS A O 1
ATOM 763 N N . GLY A 1 104 ? 25.641 -49.031 -32.219 1 37.09 104 GLY A N 1
ATOM 764 C CA . GLY A 1 104 ? 26.641 -50.062 -32.375 1 37.09 104 GLY A CA 1
ATOM 765 C C . GLY A 1 104 ? 27.984 -49.562 -32.812 1 37.09 104 GLY A C 1
ATOM 766 O O . GLY A 1 104 ? 28.078 -48.688 -33.688 1 37.09 104 GLY A O 1
ATOM 767 N N . LEU A 1 105 ? 28.906 -49.281 -31.781 1 38.59 105 LEU A N 1
ATOM 768 C CA . LEU A 1 105 ? 30.328 -49.062 -32.062 1 38.59 105 LEU A CA 1
ATOM 769 C C . LEU A 1 105 ? 30.766 -49.906 -33.281 1 38.59 105 LEU A C 1
ATOM 771 O O . LEU A 1 105 ? 30.75 -51.125 -33.219 1 38.59 105 LEU A O 1
ATOM 775 N N . LEU A 1 106 ? 30.422 -49.375 -34.5 1 39.41 106 LEU A N 1
ATOM 776 C CA . LEU A 1 106 ? 30.969 -50 -35.688 1 39.41 106 LEU A CA 1
ATOM 777 C C . LEU A 1 106 ? 32.469 -50.312 -35.469 1 39.41 106 LEU A C 1
ATOM 779 O O . LEU A 1 106 ? 33.25 -49.406 -35.25 1 39.41 106 LEU A O 1
ATOM 783 N N . VAL A 1 107 ? 32.812 -51.406 -34.812 1 39.66 107 VAL A N 1
ATOM 784 C CA . VAL A 1 107 ? 34.156 -51.969 -34.719 1 39.66 107 VAL A CA 1
ATOM 785 C C . VAL A 1 107 ? 34.844 -51.938 -36.094 1 39.66 107 VAL A C 1
ATOM 787 O O . VAL A 1 107 ? 34.375 -52.625 -37.031 1 39.66 107 VAL A O 1
ATOM 790 N N . VAL A 1 108 ? 35.25 -50.656 -36.594 1 41.84 108 VAL A N 1
ATOM 791 C CA . VAL A 1 108 ? 36.031 -50.625 -37.844 1 41.84 108 VAL A CA 1
ATOM 792 C C . VAL A 1 108 ? 37.219 -51.562 -37.719 1 41.84 108 VAL A C 1
ATOM 794 O O . VAL A 1 108 ? 37.938 -51.562 -36.719 1 41.84 108 VAL A O 1
ATOM 797 N N . PRO A 1 109 ? 37.312 -52.688 -38.5 1 40.09 109 PRO A N 1
ATOM 798 C CA . PRO A 1 109 ? 38.375 -53.688 -38.531 1 40.09 109 PRO A CA 1
ATOM 799 C C . PRO A 1 109 ? 39.75 -53.062 -38.688 1 40.09 109 PRO A C 1
ATOM 801 O O . PRO A 1 109 ? 39.906 -52.031 -39.344 1 40.09 109 PRO A O 1
ATOM 804 N N . GLU A 1 110 ? 40.562 -53.062 -37.594 1 38.12 110 GLU A N 1
ATOM 805 C CA . GLU A 1 110 ? 41.969 -52.656 -37.562 1 38.12 110 GLU A CA 1
ATOM 806 C C . GLU A 1 110 ? 42.719 -53.156 -38.781 1 38.12 110 GLU A C 1
ATOM 808 O O . GLU A 1 110 ? 42.688 -54.344 -39.125 1 38.12 110 GLU A O 1
ATOM 813 N N . LYS A 1 111 ? 42.844 -52.25 -39.781 1 37.75 111 LYS A N 1
ATOM 814 C CA . LYS A 1 111 ? 43.719 -52.531 -40.906 1 37.75 111 LYS A CA 1
ATOM 815 C C . LYS A 1 111 ? 45.031 -53.125 -40.438 1 37.75 111 LYS A C 1
ATOM 817 O O . LYS A 1 111 ? 45.75 -52.531 -39.625 1 37.75 111 LYS A O 1
ATOM 822 N N . GLU A 1 112 ? 45.156 -54.375 -40.438 1 36.66 112 GLU A N 1
ATOM 823 C CA . GLU A 1 112 ? 46.375 -55.156 -40.25 1 36.66 112 GLU A CA 1
ATOM 824 C C . GLU A 1 112 ? 47.5 -54.594 -41.094 1 36.66 112 GLU A C 1
ATOM 826 O O . GLU A 1 112 ? 47.438 -54.625 -42.312 1 36.66 112 GLU A O 1
ATOM 831 N N . GLN A 1 113 ? 47.969 -53.344 -40.781 1 32.28 113 GLN A N 1
ATOM 832 C CA . GLN A 1 113 ? 49.188 -52.906 -41.469 1 32.28 113 GLN A CA 1
ATOM 833 C C . GLN A 1 113 ? 50.188 -54.062 -41.625 1 32.28 113 GLN A C 1
ATOM 835 O O . GLN A 1 113 ? 50.656 -54.625 -40.625 1 32.28 113 GLN A O 1
ATOM 840 N N . ALA A 1 114 ? 50.281 -54.688 -42.688 1 30.11 114 ALA A N 1
ATOM 841 C CA . ALA A 1 114 ? 51.25 -55.656 -43.188 1 30.11 114 ALA A CA 1
ATOM 842 C C . ALA A 1 114 ? 52.688 -55.188 -42.906 1 30.11 114 ALA A C 1
ATOM 844 O O . ALA A 1 114 ? 53.062 -54.062 -43.25 1 30.11 114 ALA A O 1
ATOM 845 N N . ALA A 1 115 ? 53.656 -55.844 -42.438 1 26.36 115 ALA A N 1
ATOM 846 C CA . ALA A 1 115 ? 55.094 -55.844 -42.594 1 26.36 115 ALA A CA 1
ATOM 847 C C . ALA A 1 115 ? 55.5 -56.25 -44 1 26.36 115 ALA A C 1
ATOM 849 O O . ALA A 1 115 ? 54.906 -57.156 -44.594 1 26.36 115 ALA A O 1
ATOM 850 N N . MET B 1 1 ? 9.219 29.922 3.143 1 59.72 1 MET B N 1
ATOM 851 C CA . MET B 1 1 ? 8.008 29.531 2.426 1 59.72 1 MET B CA 1
ATOM 852 C C . MET B 1 1 ? 6.77 30.094 3.1 1 59.72 1 MET B C 1
ATOM 854 O O . MET B 1 1 ? 6.738 30.266 4.32 1 59.72 1 MET B O 1
ATOM 858 N N . LYS B 1 2 ? 5.906 30.734 2.197 1 73.62 2 LYS B N 1
ATOM 859 C CA . LYS B 1 2 ? 4.637 31.234 2.719 1 73.62 2 LYS B CA 1
ATOM 860 C C . LYS B 1 2 ? 3.775 30.094 3.258 1 73.62 2 LYS B C 1
ATOM 862 O O . LYS B 1 2 ? 3.863 28.969 2.777 1 73.62 2 LYS B O 1
ATOM 867 N N . ARG B 1 3 ? 3.107 30.344 4.23 1 72.75 3 ARG B N 1
ATOM 868 C CA . ARG B 1 3 ? 2.289 29.359 4.914 1 72.75 3 ARG B CA 1
ATOM 869 C C . ARG B 1 3 ? 1.305 28.703 3.953 1 72.75 3 ARG B C 1
ATOM 871 O O . ARG B 1 3 ? 1.058 27.484 4.035 1 72.75 3 ARG B O 1
ATOM 878 N N . THR B 1 4 ? 0.779 29.422 3.051 1 75.44 4 THR B N 1
ATOM 879 C CA . THR B 1 4 ? -0.192 28.906 2.09 1 75.44 4 THR B CA 1
ATOM 880 C C . THR B 1 4 ? 0.449 27.859 1.176 1 75.44 4 THR B C 1
ATOM 882 O O . THR B 1 4 ? -0.182 26.859 0.828 1 75.44 4 THR B O 1
ATOM 885 N N . GLU B 1 5 ? 1.696 28.109 0.886 1 77.81 5 GLU B N 1
ATOM 886 C CA . GLU B 1 5 ? 2.424 27.172 0.036 1 77.81 5 GLU B CA 1
ATOM 887 C C . GLU B 1 5 ? 2.699 25.859 0.769 1 77.81 5 GLU B C 1
ATOM 889 O O . GLU B 1 5 ? 2.629 24.797 0.172 1 77.81 5 GLU B O 1
ATOM 894 N N . ILE B 1 6 ? 2.916 25.984 1.938 1 76.81 6 ILE B N 1
ATOM 895 C CA . ILE B 1 6 ? 3.203 24.828 2.773 1 76.81 6 ILE B CA 1
ATOM 896 C C . ILE B 1 6 ? 1.959 23.953 2.881 1 76.81 6 ILE B C 1
ATOM 898 O O . ILE B 1 6 ? 2.043 22.734 2.758 1 76.81 6 ILE B O 1
ATOM 902 N N . VAL B 1 7 ? 0.825 24.578 3.008 1 78.75 7 VAL B N 1
ATOM 903 C CA . VAL B 1 7 ? -0.437 23.859 3.133 1 78.75 7 VAL B CA 1
ATOM 904 C C . VAL B 1 7 ? -0.775 23.172 1.811 1 78.75 7 VAL B C 1
ATOM 906 O O . VAL B 1 7 ? -1.203 22.016 1.794 1 78.75 7 VAL B O 1
ATOM 909 N N . HIS B 1 8 ? -0.483 23.812 0.834 1 81.5 8 HIS B N 1
ATOM 910 C CA . HIS B 1 8 ? -0.788 23.25 -0.478 1 81.5 8 HIS B CA 1
ATOM 911 C C . HIS B 1 8 ? 0.124 22.078 -0.801 1 81.5 8 HIS B C 1
ATOM 913 O O . HIS B 1 8 ? -0.332 21.062 -1.331 1 81.5 8 HIS B O 1
ATOM 919 N N . ALA B 1 9 ? 1.335 22.234 -0.442 1 86.06 9 ALA B N 1
ATOM 920 C CA . ALA B 1 9 ? 2.293 21.172 -0.707 1 86.06 9 ALA B CA 1
ATOM 921 C C . ALA B 1 9 ? 1.974 19.922 0.121 1 86.06 9 ALA B C 1
ATOM 923 O O . ALA B 1 9 ? 2.09 18.797 -0.366 1 86.06 9 ALA B O 1
ATOM 924 N N . GLY B 1 10 ? 1.591 20.141 1.283 1 89.06 10 GLY B N 1
ATOM 925 C CA . GLY B 1 10 ? 1.188 19.031 2.127 1 89.06 10 GLY B CA 1
ATOM 926 C C . GLY B 1 10 ? -0.051 18.312 1.621 1 89.06 10 GLY B C 1
ATOM 927 O O . GLY B 1 10 ? -0.104 17.078 1.612 1 89.06 10 GLY B O 1
ATOM 928 N N . ALA B 1 11 ? -0.974 19.094 1.154 1 88.75 11 ALA B N 1
ATOM 929 C CA . ALA B 1 11 ? -2.213 18.531 0.629 1 88.75 11 ALA B CA 1
ATOM 930 C C . ALA B 1 11 ? -1.953 17.719 -0.636 1 88.75 11 ALA B C 1
ATOM 932 O O . ALA B 1 11 ? -2.523 16.641 -0.816 1 88.75 11 ALA B O 1
ATOM 933 N N . ALA B 1 12 ? -1.126 18.219 -1.393 1 91.38 12 ALA B N 1
ATOM 934 C CA . ALA B 1 12 ? -0.792 17.516 -2.631 1 91.38 12 ALA B CA 1
ATOM 935 C C . ALA B 1 12 ? -0.104 16.188 -2.34 1 91.38 12 ALA B C 1
ATOM 937 O O . ALA B 1 12 ? -0.401 15.172 -2.98 1 91.38 12 ALA B O 1
ATOM 938 N N . ARG B 1 13 ? 0.784 16.219 -1.381 1 95 13 ARG B N 1
ATOM 939 C CA . ARG B 1 13 ? 1.487 14.992 -1.008 1 95 13 ARG B CA 1
ATOM 940 C C . ARG B 1 13 ? 0.534 13.984 -0.378 1 95 13 ARG B C 1
ATOM 942 O O . ARG B 1 13 ? 0.674 12.773 -0.586 1 95 13 ARG B O 1
ATOM 949 N N . LEU B 1 14 ? -0.438 14.484 0.339 1 96.56 14 LEU B N 1
ATOM 950 C CA . LEU B 1 14 ? -1.437 13.602 0.932 1 96.56 14 LEU B CA 1
ATOM 951 C C . LEU B 1 14 ? -2.252 12.898 -0.148 1 96.56 14 LEU B C 1
ATOM 953 O O . LEU B 1 14 ? -2.455 11.68 -0.086 1 96.56 14 LEU B O 1
ATOM 957 N N . VAL B 1 15 ? -2.668 13.609 -1.14 1 95.88 15 VAL B N 1
ATOM 958 C CA . VAL B 1 15 ? -3.455 13.055 -2.236 1 95.88 15 VAL B CA 1
ATOM 959 C C . VAL B 1 15 ? -2.639 12 -2.979 1 95.88 15 VAL B C 1
ATOM 961 O O . VAL B 1 15 ? -3.158 10.945 -3.336 1 95.88 15 VAL B O 1
ATOM 964 N N . GLN B 1 16 ? -1.389 12.312 -3.145 1 97.56 16 GLN B N 1
ATOM 965 C CA . GLN B 1 16 ? -0.497 11.367 -3.805 1 97.56 16 GLN B CA 1
ATOM 966 C C . GLN B 1 16 ? -0.35 10.086 -2.986 1 97.56 16 GLN B C 1
ATOM 968 O O . GLN B 1 16 ? -0.358 8.984 -3.541 1 97.56 16 GLN B O 1
ATOM 973 N N . THR B 1 17 ? -0.246 10.242 -1.737 1 98.62 17 THR B N 1
ATOM 974 C CA . THR B 1 17 ? -0.105 9.094 -0.847 1 98.62 17 THR B CA 1
ATOM 975 C C . THR B 1 17 ? -1.368 8.234 -0.862 1 98.62 17 THR B C 1
ATOM 977 O O . THR B 1 17 ? -1.293 7.012 -0.986 1 98.62 17 THR B O 1
ATOM 980 N N . GLU B 1 18 ? -2.51 8.844 -0.836 1 98.44 18 GLU B N 1
ATOM 981 C CA . GLU B 1 18 ? -3.787 8.133 -0.874 1 98.44 18 GLU B CA 1
ATOM 982 C C . GLU B 1 18 ? -3.963 7.383 -2.191 1 98.44 18 GLU B C 1
ATOM 984 O O . GLU B 1 18 ? -4.41 6.234 -2.201 1 98.44 18 GLU B O 1
ATOM 989 N N . ALA B 1 19 ? -3.564 8.008 -3.211 1 98.44 19 ALA B N 1
ATOM 990 C CA . ALA B 1 19 ? -3.676 7.398 -4.531 1 98.44 19 ALA B CA 1
ATOM 991 C C . ALA B 1 19 ? -2.76 6.184 -4.652 1 98.44 19 ALA B C 1
ATOM 993 O O . ALA B 1 19 ? -3.125 5.18 -5.27 1 98.44 19 ALA B O 1
ATOM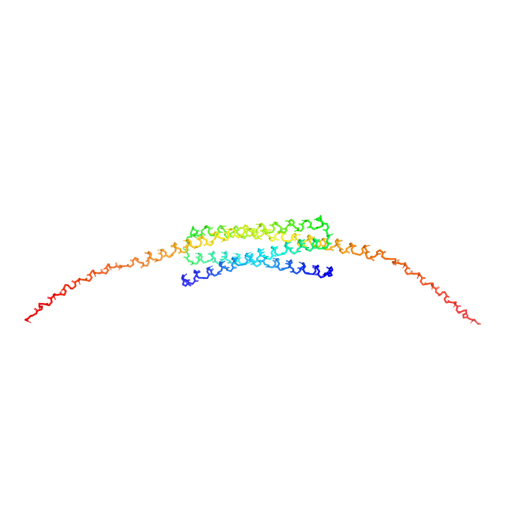 994 N N . ALA B 1 20 ? -1.599 6.32 -4.082 1 98.75 20 ALA B N 1
ATOM 995 C CA . ALA B 1 20 ? -0.657 5.207 -4.125 1 98.75 20 ALA B CA 1
ATOM 996 C C . ALA B 1 20 ? -1.194 4.004 -3.354 1 98.75 20 ALA B C 1
ATOM 998 O O . ALA B 1 20 ? -1.08 2.865 -3.811 1 98.75 20 ALA B O 1
ATOM 999 N N . ILE B 1 21 ? -1.812 4.258 -2.244 1 98.88 21 ILE B N 1
ATOM 1000 C CA . ILE B 1 21 ? -2.389 3.189 -1.436 1 98.88 21 ILE B CA 1
ATOM 1001 C C . ILE B 1 21 ? -3.555 2.547 -2.186 1 98.88 21 ILE B C 1
ATOM 1003 O O . ILE B 1 21 ? -3.658 1.319 -2.25 1 98.88 21 ILE B O 1
ATOM 1007 N N . GLU B 1 22 ? -4.344 3.375 -2.74 1 98.75 22 GLU B N 1
ATOM 1008 C CA . GLU B 1 22 ? -5.473 2.848 -3.5 1 98.75 22 GLU B CA 1
ATOM 1009 C C . GLU B 1 22 ? -5 1.991 -4.672 1 98.75 22 GLU B C 1
ATOM 1011 O O . GLU B 1 22 ? -5.555 0.921 -4.93 1 98.75 22 GLU B O 1
ATOM 1016 N N . THR B 1 23 ? -3.998 2.457 -5.344 1 98.81 23 THR B N 1
ATOM 1017 C CA . THR B 1 23 ? -3.436 1.7 -6.457 1 98.81 23 THR B CA 1
ATOM 1018 C C . THR B 1 23 ? -2.918 0.345 -5.984 1 98.81 23 THR B C 1
ATOM 1020 O O . THR B 1 23 ? -3.152 -0.676 -6.633 1 98.81 23 THR B O 1
ATOM 1023 N N . ALA B 1 24 ? -2.254 0.331 -4.867 1 98.88 24 ALA B N 1
ATOM 1024 C CA . ALA B 1 24 ? -1.733 -0.919 -4.32 1 98.88 24 ALA B CA 1
ATOM 1025 C C . ALA B 1 24 ? -2.865 -1.89 -3.996 1 98.88 24 ALA B C 1
ATOM 1027 O O . ALA B 1 24 ? -2.758 -3.088 -4.262 1 98.88 24 ALA B O 1
ATOM 1028 N N . ILE B 1 25 ? -3.955 -1.383 -3.504 1 98.88 25 ILE B N 1
ATOM 1029 C CA . ILE B 1 25 ? -5.125 -2.197 -3.197 1 98.88 25 ILE B CA 1
ATOM 1030 C C . ILE B 1 25 ? -5.691 -2.793 -4.484 1 98.88 25 ILE B C 1
ATOM 1032 O O . ILE B 1 25 ? -5.926 -4 -4.566 1 98.88 25 ILE B O 1
ATOM 1036 N N . CYS B 1 26 ? -5.801 -2.021 -5.473 1 98.81 26 CYS B N 1
ATOM 1037 C CA . CYS B 1 26 ? -6.391 -2.455 -6.734 1 98.81 26 CYS B CA 1
ATOM 1038 C C . CYS B 1 26 ? -5.523 -3.51 -7.41 1 98.81 26 CYS B C 1
ATOM 1040 O O . CYS B 1 26 ? -6.031 -4.52 -7.902 1 98.81 26 CYS B O 1
ATOM 1042 N N . GLU B 1 27 ? -4.262 -3.266 -7.383 1 98.5 27 GLU B N 1
ATOM 1043 C CA . GLU B 1 27 ? -3.355 -4.227 -8.008 1 98.5 27 GLU B CA 1
ATOM 1044 C C . GLU B 1 27 ? -3.371 -5.559 -7.266 1 98.5 27 GLU B C 1
ATOM 1046 O O . GLU B 1 27 ? -3.314 -6.625 -7.887 1 98.5 27 GLU B O 1
ATOM 1051 N N . THR B 1 28 ? -3.424 -5.527 -5.992 1 98.81 28 THR B N 1
ATOM 1052 C CA . THR B 1 28 ? -3.473 -6.758 -5.207 1 98.81 28 THR B C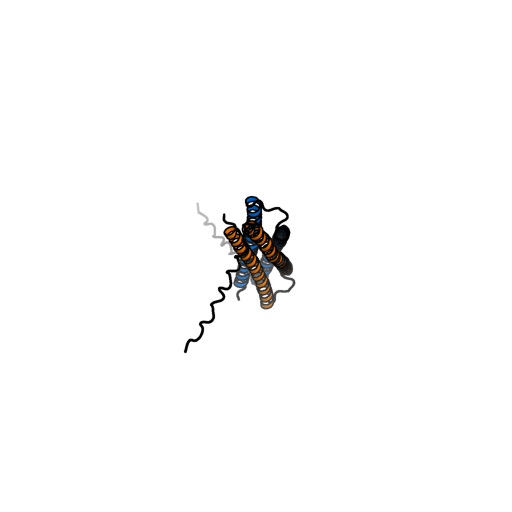A 1
ATOM 1053 C C . THR B 1 28 ? -4.773 -7.512 -5.461 1 98.81 28 THR B C 1
ATOM 1055 O O . THR B 1 28 ? -4.766 -8.727 -5.645 1 98.81 28 THR B O 1
ATOM 1058 N N . ALA B 1 29 ? -5.879 -6.742 -5.492 1 98.69 29 ALA B N 1
ATOM 1059 C CA . ALA B 1 29 ? -7.176 -7.355 -5.77 1 98.69 29 ALA B CA 1
ATOM 1060 C C . ALA B 1 29 ? -7.191 -7.996 -7.156 1 98.69 29 ALA B C 1
ATOM 1062 O O . ALA B 1 29 ? -7.723 -9.094 -7.332 1 98.69 29 ALA B O 1
ATOM 1063 N N . ASP B 1 30 ? -6.594 -7.383 -8.055 1 97.94 30 ASP B N 1
ATOM 1064 C CA . ASP B 1 30 ? -6.508 -7.895 -9.422 1 97.94 30 ASP B CA 1
ATOM 1065 C C . ASP B 1 30 ? -5.699 -9.188 -9.469 1 97.94 30 ASP B C 1
ATOM 1067 O O . ASP B 1 30 ? -6.078 -10.133 -10.164 1 97.94 30 ASP B O 1
ATOM 1071 N N . LEU B 1 31 ? -4.629 -9.195 -8.758 1 97.38 31 LEU B N 1
ATOM 1072 C CA . LEU B 1 31 ? -3.789 -10.383 -8.734 1 97.38 31 LEU B CA 1
ATOM 1073 C C . LEU B 1 31 ? -4.531 -11.562 -8.102 1 97.38 31 LEU B C 1
ATOM 1075 O O . LEU B 1 31 ? -4.465 -12.68 -8.602 1 97.38 31 LEU B O 1
ATOM 1079 N N . ILE B 1 32 ? -5.273 -11.297 -7.09 1 98 32 ILE B N 1
ATOM 1080 C CA . ILE B 1 32 ? -6.074 -12.32 -6.43 1 98 32 ILE B CA 1
ATOM 1081 C C . ILE B 1 32 ? -7.09 -12.898 -7.418 1 98 32 ILE B C 1
ATOM 1083 O O . ILE B 1 32 ? -7.191 -14.117 -7.57 1 98 32 ILE B O 1
ATOM 1087 N N . SER B 1 33 ? -7.734 -12.023 -8.047 1 97.62 33 SER B N 1
ATOM 1088 C CA . SER B 1 33 ? -8.758 -12.422 -9.008 1 97.62 33 SER B CA 1
ATOM 1089 C C . SER B 1 33 ? -8.156 -13.242 -10.148 1 97.62 33 SER B C 1
ATOM 1091 O O . SER B 1 33 ? -8.68 -14.297 -10.508 1 97.62 33 SER B O 1
ATOM 1093 N N . TYR B 1 34 ? -7.105 -12.805 -10.633 1 95.31 34 TYR B N 1
ATOM 1094 C CA . TYR B 1 34 ? -6.457 -13.461 -11.766 1 95.31 34 TYR B CA 1
ATOM 1095 C C . TYR B 1 34 ? -6.004 -14.867 -11.391 1 95.31 34 TYR B C 1
ATOM 1097 O O . TYR B 1 34 ? -6.297 -15.828 -12.109 1 95.31 34 TYR B O 1
ATOM 1105 N N . LEU B 1 35 ? -5.305 -15 -10.344 1 94.25 35 LEU B N 1
ATOM 1106 C CA . LEU B 1 35 ? -4.793 -16.297 -9.93 1 94.25 35 LEU B CA 1
ATOM 1107 C C . LEU B 1 35 ? -5.938 -17.25 -9.594 1 94.25 35 LEU B C 1
ATOM 1109 O O . LEU B 1 35 ? -5.863 -18.438 -9.898 1 94.25 35 LEU B O 1
ATOM 1113 N N . GLY B 1 36 ? -6.93 -16.703 -8.961 1 95.12 36 GLY B N 1
ATOM 1114 C CA . GLY B 1 36 ? -8.086 -17.516 -8.664 1 95.12 36 GLY B CA 1
ATOM 1115 C C . GLY B 1 36 ? -8.773 -18.062 -9.906 1 95.12 36 GLY B C 1
ATOM 1116 O O . GLY B 1 36 ? -9.078 -19.25 -9.992 1 95.12 36 GLY B O 1
ATOM 1117 N N . ARG B 1 37 ? -8.977 -17.234 -10.859 1 94 37 ARG B N 1
ATOM 1118 C CA . ARG B 1 37 ? -9.633 -17.625 -12.102 1 94 37 ARG B CA 1
ATOM 1119 C C . ARG B 1 37 ? -8.766 -18.578 -12.906 1 94 37 ARG B C 1
ATOM 1121 O O . ARG B 1 37 ? -9.266 -19.547 -13.492 1 94 37 ARG B O 1
ATOM 1128 N N . THR B 1 38 ? -7.516 -18.281 -12.938 1 91.69 38 THR B N 1
ATOM 1129 C CA . THR B 1 38 ? -6.578 -19.125 -13.664 1 91.69 38 THR B CA 1
ATOM 1130 C C . THR B 1 38 ? -6.562 -20.531 -13.078 1 91.69 38 THR B C 1
ATOM 1132 O O . THR B 1 38 ? -6.566 -21.516 -13.82 1 91.69 38 THR B O 1
ATOM 1135 N N . ARG B 1 39 ? -6.504 -20.625 -11.828 1 89 39 ARG B N 1
ATOM 1136 C CA . ARG B 1 39 ? -6.559 -21.922 -11.172 1 89 39 ARG B CA 1
ATOM 1137 C C . ARG B 1 39 ? -7.793 -22.703 -11.602 1 89 39 ARG B C 1
ATOM 1139 O O . ARG B 1 39 ? -7.695 -23.891 -11.953 1 89 39 ARG B O 1
ATOM 1146 N N . MET B 1 40 ? -8.953 -22.062 -11.609 1 92.25 40 MET B N 1
ATOM 1147 C CA . MET B 1 40 ? -10.219 -22.703 -11.961 1 92.25 40 MET B CA 1
ATOM 1148 C C . MET B 1 40 ? -10.227 -23.125 -13.43 1 92.25 40 MET B C 1
ATOM 1150 O O . MET B 1 40 ? -10.648 -24.25 -13.75 1 92.25 40 MET B O 1
ATOM 1154 N N . GLU B 1 41 ? -9.711 -22.359 -14.242 1 90.81 41 GLU B N 1
ATOM 1155 C CA . GLU B 1 41 ? -9.68 -22.625 -15.68 1 90.81 41 GLU B CA 1
ATOM 1156 C C . GLU B 1 41 ? -8.766 -23.797 -16.016 1 90.81 41 GLU B C 1
ATOM 1158 O O . GLU B 1 41 ? -9.055 -24.578 -16.906 1 90.81 41 GLU B O 1
ATOM 1163 N N . GLN B 1 42 ? -7.727 -23.875 -15.266 1 87.31 42 GLN B N 1
ATOM 1164 C CA . GLN B 1 42 ? -6.73 -24.906 -15.539 1 87.31 42 GLN B CA 1
ATOM 1165 C C . GLN B 1 42 ? -6.98 -26.156 -14.703 1 87.31 42 GLN B C 1
ATOM 1167 O O . GLN B 1 42 ? -6.168 -27.078 -14.703 1 87.31 42 GLN B O 1
ATOM 1172 N N . LYS B 1 43 ? -8.023 -26.109 -13.945 1 90.25 43 LYS B N 1
ATOM 1173 C CA . LYS B 1 43 ? -8.445 -27.234 -13.125 1 90.25 43 LYS B CA 1
ATOM 1174 C C . LYS B 1 43 ? -7.328 -27.672 -12.188 1 90.25 43 LYS B C 1
ATOM 1176 O O . LYS B 1 43 ? -7.074 -28.875 -12.039 1 90.25 43 LYS B O 1
ATOM 1181 N N . ILE B 1 44 ? -6.664 -26.734 -11.758 1 85.12 44 ILE B N 1
ATOM 1182 C CA . ILE B 1 44 ? -5.633 -26.984 -10.75 1 85.12 44 ILE B CA 1
ATOM 1183 C C . ILE B 1 44 ? -6.277 -27.141 -9.375 1 85.12 44 ILE B C 1
ATOM 1185 O O . ILE B 1 44 ? -7.199 -26.406 -9.031 1 85.12 44 ILE B O 1
ATOM 1189 N N . ALA B 1 45 ? -5.797 -28.141 -8.68 1 90.38 45 ALA B N 1
ATOM 1190 C CA . ALA B 1 45 ? -6.34 -28.406 -7.355 1 90.38 45 ALA B CA 1
ATOM 1191 C C . ALA B 1 45 ? -6.191 -27.188 -6.441 1 90.38 45 ALA B C 1
ATOM 1193 O O . ALA B 1 45 ? -5.215 -26.438 -6.551 1 90.38 45 ALA B O 1
ATOM 1194 N N . LEU B 1 46 ? -7.09 -26.922 -5.5 1 89.38 46 LEU B N 1
ATOM 1195 C CA . LEU B 1 46 ? -7.16 -25.781 -4.594 1 89.38 46 LEU B CA 1
ATOM 1196 C C . LEU B 1 46 ? -5.953 -25.75 -3.662 1 89.38 46 LEU B C 1
ATOM 1198 O O . LEU B 1 46 ? -5.512 -24.672 -3.242 1 89.38 46 LEU B O 1
ATOM 1202 N N . GLU B 1 47 ? -5.465 -26.969 -3.471 1 90.81 47 GLU B N 1
ATOM 1203 C CA . GLU B 1 47 ? -4.348 -27.109 -2.541 1 90.81 47 GLU B CA 1
ATOM 1204 C C . GLU B 1 47 ? -3.068 -26.531 -3.131 1 90.81 47 GLU B C 1
ATOM 1206 O O . GLU B 1 47 ? -2.188 -26.078 -2.395 1 90.81 47 GLU B O 1
ATOM 1211 N N . VAL B 1 48 ? -3.086 -26.578 -4.465 1 86.75 48 VAL B N 1
ATOM 1212 C CA . VAL B 1 48 ? -1.909 -26.047 -5.148 1 86.75 48 VAL B CA 1
ATOM 1213 C C . VAL B 1 48 ? -1.934 -24.516 -5.105 1 86.75 48 VAL B C 1
ATOM 1215 O O . VAL B 1 48 ? -2.879 -23.891 -5.594 1 86.75 48 VAL B O 1
ATOM 1218 N N . GLY B 1 49 ? -1.037 -23.938 -4.391 1 90.06 49 GLY B N 1
ATOM 1219 C CA . GLY B 1 49 ? -0.917 -22.484 -4.312 1 90.06 49 GLY B CA 1
ATOM 1220 C C . GLY B 1 49 ? -1.682 -21.891 -3.146 1 90.06 49 GLY B C 1
ATOM 1221 O O . GLY B 1 49 ? -1.934 -20.688 -3.119 1 90.06 49 GLY B O 1
ATOM 1222 N N . GLU B 1 50 ? -2.178 -22.625 -2.354 1 93.06 50 GLU B N 1
ATOM 1223 C CA . GLU B 1 50 ? -2.943 -22.156 -1.201 1 93.06 50 GLU B CA 1
ATOM 1224 C C . GLU B 1 50 ? -2.127 -21.188 -0.354 1 93.06 50 GLU B C 1
ATOM 1226 O O . GLU B 1 50 ? -2.656 -20.188 0.134 1 93.06 50 GLU B O 1
ATOM 1231 N N . GLY B 1 51 ? -0.884 -21.406 -0.181 1 94.12 51 GLY B N 1
ATOM 1232 C CA . GLY B 1 51 ? -0.007 -20.5 0.53 1 94.12 51 GLY B CA 1
ATOM 1233 C C . GLY B 1 51 ? 0.066 -19.125 -0.111 1 94.12 51 GLY B C 1
ATOM 1234 O O . GLY B 1 51 ? 0.009 -18.109 0.582 1 94.12 51 GLY B O 1
ATOM 1235 N N . ALA B 1 52 ? 0.102 -19.141 -1.377 1 95.44 52 ALA B N 1
ATOM 1236 C CA . ALA B 1 52 ? 0.134 -17.859 -2.102 1 95.44 52 ALA B CA 1
ATOM 1237 C C . ALA B 1 52 ? -1.16 -17.078 -1.896 1 95.44 52 ALA B C 1
ATOM 1239 O O . ALA B 1 52 ? -1.129 -15.875 -1.644 1 95.44 52 ALA B O 1
ATOM 1240 N N . MET B 1 53 ? -2.252 -17.766 -1.938 1 96.69 53 MET B N 1
ATOM 1241 C CA . MET B 1 53 ? -3.551 -17.125 -1.782 1 96.69 53 MET B CA 1
ATOM 1242 C C . MET B 1 53 ? -3.725 -16.578 -0.366 1 96.69 53 MET B C 1
ATOM 1244 O O . MET B 1 53 ? -4.219 -15.469 -0.177 1 96.69 53 MET B O 1
ATOM 1248 N N . LYS B 1 54 ? -3.266 -17.312 0.527 1 97.81 54 LYS B N 1
ATOM 1249 C CA . LYS B 1 54 ? -3.342 -16.891 1.923 1 97.81 54 LYS B CA 1
ATOM 1250 C C . LYS B 1 54 ? -2.549 -15.602 2.154 1 97.81 54 LYS B C 1
ATOM 1252 O O . LYS B 1 54 ? -3.047 -14.664 2.783 1 97.81 54 LYS B O 1
ATOM 1257 N N . ASN B 1 55 ? -1.433 -15.586 1.601 1 98.06 55 ASN B N 1
ATOM 1258 C CA . ASN B 1 55 ? -0.586 -14.414 1.801 1 98.06 55 ASN B CA 1
ATOM 1259 C C . ASN B 1 55 ? -1.069 -13.227 0.975 1 98.06 55 ASN B C 1
ATOM 1261 O O . ASN B 1 55 ? -0.926 -12.07 1.393 1 98.06 55 ASN B O 1
ATOM 1265 N N . LEU B 1 56 ? -1.682 -13.5 -0.132 1 98.5 56 LEU B N 1
ATOM 1266 C CA . LEU B 1 56 ? -2.291 -12.422 -0.903 1 98.5 56 LEU B CA 1
ATOM 1267 C C . LEU B 1 56 ? -3.428 -11.766 -0.123 1 98.5 56 LEU B C 1
ATOM 1269 O O . LEU B 1 56 ? -3.541 -10.539 -0.091 1 98.5 56 LEU B O 1
ATOM 1273 N N . VAL B 1 57 ? -4.23 -12.578 0.526 1 98.69 57 VAL B N 1
ATOM 1274 C CA . VAL B 1 57 ? -5.344 -12.062 1.311 1 98.69 57 VAL B CA 1
ATOM 1275 C C . VAL B 1 57 ? -4.812 -11.289 2.516 1 98.69 57 VAL B C 1
ATOM 1277 O O . VAL B 1 57 ? -5.34 -10.227 2.863 1 98.69 57 VAL B O 1
ATOM 1280 N N . ALA B 1 58 ? -3.744 -11.703 3.068 1 98.69 58 ALA B N 1
ATOM 1281 C CA . ALA B 1 58 ? -3.092 -10.977 4.156 1 98.69 58 ALA B CA 1
ATOM 1282 C C . ALA B 1 58 ? -2.561 -9.633 3.68 1 98.69 58 ALA B C 1
ATOM 1284 O O . ALA B 1 58 ? -2.672 -8.625 4.387 1 98.69 58 ALA B O 1
ATOM 1285 N N . THR B 1 59 ? -1.984 -9.664 2.523 1 98.81 59 THR B N 1
ATOM 1286 C CA . THR B 1 59 ? -1.505 -8.43 1.923 1 98.81 59 THR B CA 1
ATOM 1287 C C . THR B 1 59 ? -2.646 -7.43 1.759 1 98.81 59 THR B C 1
ATOM 1289 O O . THR B 1 59 ? -2.531 -6.273 2.168 1 98.81 59 THR B O 1
ATOM 1292 N N . LEU B 1 60 ? -3.756 -7.918 1.252 1 98.88 60 LEU B N 1
ATOM 1293 C CA . LEU B 1 60 ? -4.902 -7.047 1.019 1 98.88 60 LEU B CA 1
ATOM 1294 C C . LEU B 1 60 ? -5.461 -6.52 2.336 1 98.88 60 LEU B C 1
ATOM 1296 O O . LEU B 1 60 ? -5.863 -5.355 2.424 1 98.88 60 LEU B O 1
ATOM 1300 N N . THR B 1 61 ? -5.438 -7.324 3.305 1 98.88 61 THR B N 1
ATOM 1301 C CA . THR B 1 61 ? -5.926 -6.934 4.621 1 98.88 61 THR B CA 1
ATOM 1302 C C . THR B 1 61 ? -5.062 -5.824 5.211 1 98.88 61 THR B C 1
ATOM 1304 O O . THR B 1 61 ? -5.582 -4.82 5.707 1 98.88 61 THR B O 1
ATOM 1307 N N . SER B 1 62 ? -3.801 -6.004 5.094 1 98.88 62 SER B N 1
ATOM 1308 C CA . SER B 1 62 ? -2.881 -4.98 5.582 1 98.88 62 SER B CA 1
ATOM 1309 C C . SER B 1 62 ? -3.039 -3.68 4.805 1 98.88 62 SER B C 1
ATOM 1311 O O . SER B 1 62 ? -2.998 -2.594 5.387 1 98.88 62 SER B O 1
ATOM 1313 N N . LEU B 1 63 ? -3.283 -3.777 3.549 1 98.88 63 LEU B N 1
ATOM 1314 C CA . LEU B 1 63 ? -3.498 -2.592 2.727 1 98.88 63 LEU B CA 1
ATOM 1315 C C . LEU B 1 63 ? -4.797 -1.892 3.111 1 98.88 63 LEU B C 1
ATOM 1317 O O . LEU B 1 63 ? -4.867 -0.661 3.111 1 98.88 63 LEU B O 1
ATOM 1321 N N . SER B 1 64 ? -5.77 -2.621 3.396 1 98.88 64 SER B N 1
ATOM 1322 C CA . SER B 1 64 ? -7.043 -2.057 3.832 1 98.88 64 SER B CA 1
ATOM 1323 C C . SER B 1 64 ? -6.891 -1.304 5.148 1 98.88 64 SER B C 1
ATOM 1325 O O . SER B 1 64 ? -7.488 -0.241 5.336 1 98.88 64 SER B O 1
ATOM 1327 N N . GLU B 1 65 ? -6.09 -1.825 5.988 1 98.69 65 GLU B N 1
ATOM 1328 C CA . GLU B 1 65 ? -5.793 -1.14 7.242 1 98.69 65 GLU B CA 1
ATOM 1329 C C . GLU B 1 65 ? -5.043 0.167 6.992 1 98.69 65 GLU B C 1
ATOM 1331 O O . GLU B 1 65 ? -5.316 1.178 7.645 1 98.69 65 GLU B O 1
ATOM 1336 N N . ALA B 1 66 ? -4.145 0.086 6.078 1 98.81 66 ALA B N 1
ATOM 1337 C CA . ALA B 1 66 ? -3.424 1.299 5.699 1 98.81 66 ALA B CA 1
ATOM 1338 C C . ALA B 1 66 ? -4.383 2.363 5.172 1 98.81 66 ALA B C 1
ATOM 1340 O O . ALA B 1 66 ? -4.258 3.541 5.512 1 98.81 66 ALA B O 1
ATOM 1341 N N . ARG B 1 67 ? -5.336 1.926 4.43 1 98.62 67 ARG B N 1
ATOM 1342 C CA . ARG B 1 67 ? -6.34 2.836 3.891 1 98.62 67 ARG B CA 1
ATOM 1343 C C . ARG B 1 67 ? -7.133 3.506 5.008 1 98.62 67 ARG B C 1
ATOM 1345 O O . ARG B 1 67 ? -7.363 4.715 4.973 1 98.62 67 ARG B O 1
ATOM 1352 N N . SER B 1 68 ? -7.48 2.729 5.949 1 98.5 68 SER B N 1
ATOM 1353 C CA . SER B 1 68 ? -8.258 3.268 7.062 1 98.5 68 SER B CA 1
ATOM 1354 C C . SER B 1 68 ? -7.445 4.293 7.852 1 98.5 68 SER B C 1
ATOM 1356 O O . SER B 1 68 ? -7.973 5.332 8.25 1 98.5 68 SER B O 1
ATOM 1358 N N . SER B 1 69 ? -6.234 4.016 8.023 1 98.5 69 SER B N 1
ATOM 1359 C CA . SER B 1 69 ? -5.375 4.918 8.781 1 98.5 69 SER B CA 1
ATOM 1360 C C . SER B 1 69 ? -5.113 6.211 8.008 1 98.5 69 SER B C 1
ATOM 1362 O O . SER B 1 69 ? -5.102 7.297 8.594 1 98.5 69 SER B O 1
ATOM 1364 N N . ILE B 1 70 ? -4.977 6.109 6.719 1 98.25 70 ILE B N 1
ATOM 1365 C CA . ILE B 1 70 ? -4.648 7.305 5.949 1 98.25 70 ILE B CA 1
ATOM 1366 C C . ILE B 1 70 ? -5.879 8.203 5.844 1 98.25 70 ILE B C 1
ATOM 1368 O O . ILE B 1 70 ? -5.758 9.43 5.789 1 98.25 70 ILE B O 1
ATOM 1372 N N . LEU B 1 71 ? -7.02 7.633 5.875 1 97.06 71 LEU B N 1
ATOM 1373 C CA . LEU B 1 71 ? -8.25 8.422 5.891 1 97.06 71 LEU B CA 1
ATOM 1374 C C . LEU B 1 71 ? -8.352 9.25 7.168 1 97.06 71 LEU B C 1
ATOM 1376 O O . LEU B 1 71 ? -8.789 10.406 7.133 1 97.06 71 LEU B O 1
ATOM 1380 N N . LEU B 1 72 ? -7.887 8.703 8.172 1 96.94 72 LEU B N 1
ATOM 1381 C CA . LEU B 1 72 ? -7.867 9.438 9.43 1 96.94 72 LEU B CA 1
ATOM 1382 C C . LEU B 1 72 ? -6.855 10.578 9.383 1 96.94 72 LEU B C 1
ATOM 1384 O O . LEU B 1 72 ? -7.094 11.648 9.945 1 96.94 72 LEU B O 1
ATOM 1388 N N . VAL B 1 73 ? -5.781 10.344 8.703 1 96.81 73 VAL B N 1
ATOM 1389 C CA . VAL B 1 73 ? -4.789 11.398 8.516 1 96.81 73 VAL B CA 1
ATOM 1390 C C . VAL B 1 73 ? -5.418 12.578 7.785 1 96.81 73 VAL B C 1
ATOM 1392 O O . VAL B 1 73 ? -5.203 13.734 8.156 1 96.81 73 VAL B O 1
ATOM 1395 N N . HIS B 1 74 ? -6.164 12.234 6.762 1 92.75 74 HIS B N 1
ATOM 1396 C CA . HIS B 1 74 ? -6.844 13.266 5.992 1 92.75 74 HIS B CA 1
ATOM 1397 C C . HIS B 1 74 ? -7.73 14.125 6.887 1 92.75 74 HIS B C 1
ATOM 1399 O O . HIS B 1 74 ? -7.68 15.359 6.816 1 92.75 74 HIS B O 1
ATOM 1405 N N . GLU B 1 75 ? -8.375 13.516 7.766 1 92.5 75 GLU B N 1
ATOM 1406 C CA . GLU B 1 75 ? -9.25 14.211 8.703 1 92.5 75 GLU B CA 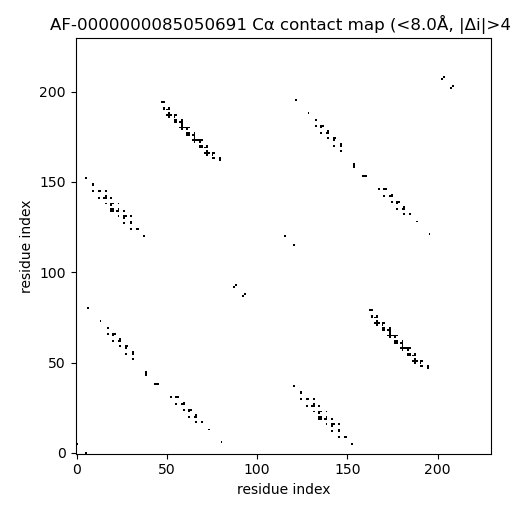1
ATOM 1407 C C . GLU B 1 75 ? -8.445 15.016 9.719 1 92.5 75 GLU B C 1
ATOM 1409 O O . GLU B 1 75 ? -8.789 16.156 10.031 1 92.5 75 GLU B O 1
ATOM 1414 N N . ASN B 1 76 ? -7.438 14.477 10.211 1 92.5 76 ASN B N 1
ATOM 1415 C CA . ASN B 1 76 ? -6.57 15.133 11.188 1 92.5 76 ASN B CA 1
ATOM 1416 C C . ASN B 1 76 ? -5.918 16.391 10.594 1 92.5 76 ASN B C 1
ATOM 1418 O O . ASN B 1 76 ? -5.855 17.422 11.25 1 92.5 76 ASN B O 1
ATOM 1422 N N . LEU B 1 77 ? -5.527 16.344 9.375 1 91.75 77 LEU B N 1
ATOM 1423 C CA . LEU B 1 77 ? -4.844 17.469 8.758 1 91.75 77 LEU B CA 1
ATOM 1424 C C . LEU B 1 77 ? -5.82 18.609 8.461 1 91.75 77 LEU B C 1
ATOM 1426 O O . LEU B 1 77 ? -5.457 19.781 8.523 1 91.75 77 LEU B O 1
ATOM 1430 N N . ASN B 1 78 ? -7.004 18.172 8.133 1 87.31 78 ASN B N 1
ATOM 1431 C CA . ASN B 1 78 ? -8.031 19.203 7.973 1 87.31 78 ASN B CA 1
ATOM 1432 C C . ASN B 1 78 ? -8.258 19.969 9.273 1 87.31 78 ASN B C 1
ATOM 1434 O O . ASN B 1 78 ? -8.453 21.188 9.258 1 87.31 78 ASN B O 1
ATOM 1438 N N . THR B 1 79 ? -8.219 19.297 10.359 1 87.56 79 THR B N 1
ATOM 1439 C CA . THR B 1 79 ? -8.367 19.922 11.672 1 87.56 79 THR B CA 1
ATOM 1440 C C . THR B 1 79 ? -7.184 20.828 11.984 1 87.56 79 THR B C 1
ATOM 1442 O O . THR B 1 79 ? -7.359 21.953 12.453 1 87.56 79 THR B O 1
ATOM 1445 N N . VAL B 1 80 ? -6 20.438 11.664 1 86.94 80 VAL B N 1
ATOM 1446 C CA . VAL B 1 80 ? -4.785 21.203 11.891 1 86.94 80 VAL B CA 1
ATOM 1447 C C . VAL B 1 80 ? -4.824 22.5 11.07 1 86.94 80 VAL B C 1
ATOM 1449 O O . VAL B 1 80 ? -4.461 23.562 11.555 1 86.94 80 VAL B O 1
ATOM 1452 N N . LYS B 1 81 ? -5.184 22.312 9.828 1 83.38 81 LYS B N 1
ATOM 1453 C CA . LYS B 1 81 ? -5.316 23.484 8.961 1 83.38 81 LYS B CA 1
ATOM 1454 C C . LYS B 1 81 ? -6.238 24.516 9.586 1 83.38 81 LYS B C 1
ATOM 1456 O O . LYS B 1 81 ? -5.938 25.719 9.562 1 83.38 81 LYS B O 1
ATOM 1461 N N . SER B 1 82 ? -7.363 24.078 10.094 1 83 82 SER B N 1
ATOM 1462 C CA . SER B 1 82 ? -8.328 24.969 10.734 1 83 82 SER B CA 1
ATOM 1463 C C . SER B 1 82 ? -7.727 25.641 11.969 1 83 82 SER B C 1
ATOM 1465 O O . SER B 1 82 ? -7.965 26.828 12.211 1 83 82 SER B O 1
ATOM 1467 N N . GLN B 1 83 ? -6.953 25 12.641 1 78.44 83 GLN B N 1
ATOM 1468 C CA . GLN B 1 83 ? -6.305 25.516 13.844 1 78.44 83 GLN B CA 1
ATOM 1469 C C . GLN B 1 83 ? -5.25 26.562 13.484 1 78.44 83 GLN B C 1
ATOM 1471 O O . GLN B 1 83 ? -5.121 27.578 14.172 1 78.44 83 GLN B O 1
ATOM 1476 N N . LEU B 1 84 ? -4.551 26.328 12.461 1 77.44 84 LEU B N 1
ATOM 1477 C CA . LEU B 1 84 ? -3.488 27.25 12.062 1 77.44 84 LEU B CA 1
ATOM 1478 C C . LEU B 1 84 ? -4.066 28.484 11.406 1 77.44 84 LEU B C 1
ATOM 1480 O O . LEU B 1 84 ? -3.529 29.594 11.562 1 77.44 84 LEU B O 1
ATOM 1484 N N . GLY B 1 85 ? -5.074 28.188 10.539 1 71.56 85 GLY B N 1
ATOM 1485 C CA . GLY B 1 85 ? -5.758 29.344 9.961 1 71.56 85 GLY B CA 1
ATOM 1486 C C . GLY B 1 85 ? -6.438 30.203 11.008 1 71.56 85 GLY B C 1
ATOM 1487 O O . GLY B 1 85 ? -6.395 31.438 10.914 1 71.56 85 GLY B O 1
ATOM 1488 N N . CYS B 1 86 ? -7.066 29.719 11.82 1 61.94 86 CYS B N 1
ATOM 1489 C CA . CYS B 1 86 ? -7.723 30.453 12.891 1 61.94 86 CYS B CA 1
ATOM 1490 C C . CYS B 1 86 ? -6.707 31.234 13.719 1 61.94 86 CYS B C 1
ATOM 1492 O O . CYS B 1 86 ? -6.973 32.344 14.141 1 61.94 86 CYS B O 1
ATOM 1494 N N . ALA B 1 87 ? -5.652 30.594 13.875 1 54.94 87 ALA B N 1
ATOM 1495 C CA . ALA B 1 87 ? -4.605 31.281 14.633 1 54.94 87 ALA B CA 1
ATOM 1496 C C . ALA B 1 87 ? -4.043 32.469 13.859 1 54.94 87 ALA B C 1
ATOM 1498 O O . ALA B 1 87 ? -3.775 33.531 14.438 1 54.94 87 ALA B O 1
ATOM 1499 N N . THR B 1 88 ? -3.98 32.312 12.609 1 56.69 88 THR B N 1
ATOM 1500 C CA . THR B 1 88 ? -3.492 33.406 11.773 1 56.69 88 THR B CA 1
ATOM 1501 C C . THR B 1 88 ? -4.484 34.562 11.758 1 56.69 88 THR B C 1
ATOM 1503 O O . THR B 1 88 ? -4.086 35.719 11.828 1 56.69 88 THR B O 1
ATOM 1506 N N . VAL B 1 89 ? -5.773 34.219 11.625 1 51.66 89 VAL B N 1
ATOM 1507 C CA . VAL B 1 89 ? -6.793 35.281 11.656 1 51.66 89 VAL B CA 1
ATOM 1508 C C . VAL B 1 89 ? -6.805 35.938 13.031 1 51.66 89 VAL B C 1
ATOM 1510 O O . VAL B 1 89 ? -6.934 37.156 13.133 1 51.66 89 VAL B O 1
ATOM 1513 N N . ALA B 1 90 ? -6.637 35.156 14.07 1 49.69 90 ALA B N 1
ATOM 1514 C CA . ALA B 1 90 ? -6.625 35.688 15.422 1 49.69 90 ALA B CA 1
ATOM 1515 C C . ALA B 1 90 ? -5.402 36.594 15.641 1 49.69 90 ALA B C 1
ATOM 1517 O O . ALA B 1 90 ? -5.488 37.625 16.312 1 49.69 90 ALA B O 1
ATOM 1518 N N . LEU B 1 91 ? -4.328 36.156 15.094 1 49.44 91 LEU B N 1
ATOM 1519 C CA . LEU B 1 91 ? -3.111 36.969 15.219 1 49.44 91 LEU B CA 1
ATOM 1520 C C . LEU B 1 91 ? -3.121 38.125 14.234 1 49.44 91 LEU B C 1
ATOM 1522 O O . LEU B 1 91 ? -2.537 39.188 14.5 1 49.44 91 LEU B O 1
ATOM 1526 N N . GLY B 1 92 ? -3.678 37.969 13.07 1 48.31 92 GLY B N 1
ATOM 1527 C CA . GLY B 1 92 ? -3.775 39 12.07 1 48.31 92 GLY B CA 1
ATOM 1528 C C . GLY B 1 92 ? -4.879 40 12.359 1 48.31 92 GLY B C 1
ATOM 1529 O O . GLY B 1 92 ? -4.746 41.188 12.047 1 48.31 92 GLY B O 1
ATOM 1530 N N . THR B 1 93 ? -6.051 39.406 12.734 1 45.69 93 THR B N 1
ATOM 1531 C CA . THR B 1 93 ? -7.164 40.312 12.977 1 45.69 93 THR B CA 1
ATOM 1532 C C . THR B 1 93 ? -7.012 41 14.328 1 45.69 93 THR B C 1
ATOM 1534 O O . THR B 1 93 ? -7.926 41.719 14.789 1 45.69 93 THR B O 1
ATOM 1537 N N . GLY B 1 94 ? -5.988 40.75 15.109 1 43.72 94 GLY B N 1
ATOM 1538 C CA . GLY B 1 94 ? -5.738 41.625 16.234 1 43.72 94 GLY B CA 1
ATOM 1539 C C . GLY B 1 94 ? -5.426 43.031 15.82 1 43.72 94 GLY B C 1
ATOM 1540 O O . GLY B 1 94 ? -5.023 43.875 16.656 1 43.72 94 GLY B O 1
ATOM 1541 N N . GLU B 1 95 ? -5.023 43.344 14.586 1 40.75 95 GLU B N 1
ATOM 1542 C CA . GLU B 1 95 ? -5.133 44.75 14.266 1 40.75 95 GLU B CA 1
ATOM 1543 C C . GLU B 1 95 ? -6.566 45.25 14.422 1 40.75 95 GLU B C 1
ATOM 1545 O O . GLU B 1 95 ? -7.512 44.469 14.352 1 40.75 95 GLU B O 1
ATOM 1550 N N . ASN B 1 96 ? -6.734 46.625 14.922 1 40.31 96 ASN B N 1
ATOM 1551 C CA . ASN B 1 96 ? -7.844 47.5 15.266 1 40.31 96 ASN B CA 1
ATOM 1552 C C . ASN B 1 96 ? -8.93 47.469 14.188 1 40.31 96 ASN B C 1
ATOM 1554 O O . ASN B 1 96 ? -8.812 48.188 13.18 1 40.31 96 ASN B O 1
ATOM 1558 N N . LYS B 1 97 ? -9.367 46.438 13.688 1 42.41 97 LYS B N 1
ATOM 1559 C CA . LYS B 1 97 ? -10.609 46.719 12.969 1 42.41 97 LYS B CA 1
ATOM 1560 C C . LYS B 1 97 ? -11.547 47.594 13.789 1 42.41 97 LYS B C 1
ATOM 1562 O O . LYS B 1 97 ? -12.117 47.125 14.781 1 42.41 97 LYS B O 1
ATOM 1567 N N . SER B 1 98 ? -11.156 48.844 14 1 40.88 98 SER B N 1
ATOM 1568 C CA . SER B 1 98 ? -12.094 49.906 14.383 1 40.88 98 SER B CA 1
ATOM 1569 C C . SER B 1 98 ? -13.461 49.656 13.734 1 40.88 98 SER B C 1
ATOM 1571 O O . SER B 1 98 ? -13.547 49.375 12.539 1 40.88 98 SER B O 1
ATOM 1573 N N . PRO B 1 99 ? -14.438 49.188 14.438 1 41.81 99 PRO B N 1
ATOM 1574 C CA . PRO B 1 99 ? -15.789 49 13.898 1 41.81 99 PRO B CA 1
ATOM 1575 C C . PRO B 1 99 ? -16.156 50.031 12.844 1 41.81 99 PRO B C 1
ATOM 1577 O O . PRO B 1 99 ? -15.781 51.219 12.984 1 41.81 99 PRO B O 1
ATOM 1580 N N . PRO B 1 100 ? -16.078 49.625 11.539 1 41.22 100 PRO B N 1
ATOM 1581 C CA . PRO B 1 100 ? -16.453 50.719 10.656 1 41.22 100 PRO B CA 1
ATOM 1582 C C . PRO B 1 100 ? -17.453 51.688 11.289 1 41.22 100 PRO B C 1
ATOM 1584 O O . PRO B 1 100 ? -18.312 51.25 12.07 1 41.22 100 PRO B O 1
ATOM 1587 N N . LYS B 1 101 ? -17.062 52.875 11.672 1 38.44 101 LYS B N 1
ATOM 1588 C CA . LYS B 1 101 ? -17.938 53.938 12.164 1 38.44 101 LYS B CA 1
ATOM 1589 C C . LYS B 1 101 ? -19.266 53.938 11.414 1 38.44 101 LYS B C 1
ATOM 1591 O O . LYS B 1 101 ? -19.281 53.875 10.18 1 38.44 101 LYS B O 1
ATOM 1596 N N . PRO B 1 102 ? -20.406 53.469 12.086 1 38.19 102 PRO B N 1
ATOM 1597 C CA . PRO B 1 102 ? -21.703 53.562 11.414 1 38.19 102 PRO B CA 1
ATOM 1598 C C . PRO B 1 102 ? -21.828 54.781 10.531 1 38.19 102 PRO B C 1
ATOM 1600 O O . PRO B 1 102 ? -21.625 55.906 11 1 38.19 102 PRO B O 1
ATOM 1603 N N . LYS B 1 103 ? -21.344 54.656 9.312 1 36.94 103 LYS B N 1
ATOM 1604 C CA . LYS B 1 103 ? -21.594 55.812 8.469 1 36.94 103 LYS B CA 1
ATOM 1605 C C . LYS B 1 103 ? -22.984 56.406 8.719 1 36.94 103 LYS B C 1
ATOM 1607 O O . LYS B 1 103 ? -23.953 55.656 8.891 1 36.94 103 LYS B O 1
ATOM 1612 N N . GLY B 1 104 ? -23.094 57.531 9.422 1 36.66 104 GLY B N 1
ATOM 1613 C CA . GLY B 1 104 ? -24.266 58.375 9.68 1 36.66 104 GLY B CA 1
ATOM 1614 C C . GLY B 1 104 ? -25.266 58.344 8.547 1 36.66 104 GLY B C 1
ATOM 1615 O O . GLY B 1 104 ? -24.891 58.406 7.375 1 36.66 104 GLY B O 1
ATOM 1616 N N . LEU B 1 105 ? -26.312 57.375 8.672 1 36.41 105 LEU B N 1
ATOM 1617 C CA . LEU B 1 105 ? -27.484 57.469 7.816 1 36.41 105 LEU B CA 1
ATOM 1618 C C . LEU B 1 105 ? -27.797 58.906 7.449 1 36.41 105 LEU B C 1
ATOM 1620 O O . LEU B 1 105 ? -28.125 59.719 8.32 1 36.41 105 LEU B O 1
ATOM 1624 N N . LEU B 1 106 ? -27.031 59.406 6.438 1 38.28 106 LEU B N 1
ATOM 1625 C CA . LEU B 1 106 ? -27.406 60.719 5.918 1 38.28 106 LEU B CA 1
ATOM 1626 C C . LEU B 1 106 ? -28.906 60.812 5.703 1 38.28 106 LEU B C 1
ATOM 1628 O O . LEU B 1 106 ? -29.484 60.031 4.926 1 38.28 106 LEU B O 1
ATOM 1632 N N . VAL B 1 107 ? -29.734 61 6.73 1 38.47 107 VAL B N 1
ATOM 1633 C CA . VAL B 1 107 ? -31.141 61.344 6.621 1 38.47 107 VAL B CA 1
ATOM 1634 C C . VAL B 1 107 ? -31.328 62.375 5.488 1 38.47 107 VAL B C 1
ATOM 1636 O O . VAL B 1 107 ? -30.797 63.469 5.539 1 38.47 107 VAL B O 1
ATOM 1639 N N . VAL B 1 108 ? -31.375 61.875 4.176 1 39.62 108 VAL B N 1
ATOM 1640 C CA . VAL B 1 108 ? -31.688 62.719 3.033 1 39.62 108 VAL B CA 1
ATOM 1641 C C . VAL B 1 108 ? -33 63.438 3.277 1 39.62 108 VAL B C 1
ATOM 1643 O O . VAL B 1 108 ? -34 62.812 3.633 1 39.62 108 VAL B O 1
ATOM 1646 N N . PRO B 1 109 ? -33.031 64.688 3.619 1 38.09 109 PRO B N 1
ATOM 1647 C CA . PRO B 1 109 ? -34.25 65.438 3.803 1 38.09 109 PRO B CA 1
ATOM 1648 C C . PRO B 1 109 ? -35.219 65.312 2.627 1 38.09 109 PRO B C 1
ATOM 1650 O O . PRO B 1 109 ? -34.781 65.25 1.475 1 38.09 109 PRO B O 1
ATOM 1653 N N . GLU B 1 110 ? -36.219 64.312 2.77 1 36.75 110 GLU B N 1
ATOM 1654 C CA . GLU B 1 110 ? -37.281 64.25 1.784 1 36.75 110 GLU B CA 1
ATOM 1655 C C . GLU B 1 110 ? -37.625 65.625 1.241 1 36.75 110 GLU B C 1
ATOM 1657 O O . GLU B 1 110 ? -37.875 66.562 2.01 1 36.75 110 GLU B O 1
ATOM 1662 N N . LYS B 1 111 ? -37.125 65.938 0.066 1 34.56 111 LYS B N 1
ATOM 1663 C CA . LYS B 1 111 ? -37.438 67.125 -0.707 1 34.56 111 LYS B CA 1
ATOM 1664 C C . LYS B 1 111 ? -38.938 67.438 -0.662 1 34.56 111 LYS B C 1
ATOM 1666 O O . LYS B 1 111 ? -39.75 66.562 -0.887 1 34.56 111 LYS B O 1
ATOM 1671 N N . GLU B 1 112 ? -39.312 68.438 -0.023 1 35 112 GLU B N 1
ATOM 1672 C CA . GLU B 1 112 ? -40.594 69.125 -0.049 1 35 112 GLU B CA 1
ATOM 1673 C C . GLU B 1 112 ? -41.156 69.25 -1.47 1 35 112 GLU B C 1
ATOM 1675 O O . GLU B 1 112 ? -40.5 69.812 -2.359 1 35 112 GLU B O 1
ATOM 1680 N N . GLN B 1 113 ? -41.656 68.062 -1.997 1 32.66 113 GLN B N 1
ATOM 1681 C CA . GLN B 1 113 ? -42.375 68.312 -3.262 1 32.66 113 GLN B CA 1
ATOM 1682 C C . GLN B 1 113 ? -43 69.688 -3.303 1 32.66 113 GLN B C 1
ATOM 1684 O O . GLN B 1 113 ? -43.875 70 -2.5 1 32.66 113 GLN B O 1
ATOM 1689 N N . ALA B 1 114 ? -42.281 70.688 -3.697 1 31.14 114 ALA B N 1
ATOM 1690 C CA . ALA B 1 114 ? -42.781 72 -3.977 1 31.14 114 ALA B CA 1
ATOM 1691 C C . ALA B 1 114 ? -44.219 72 -4.488 1 31.14 114 ALA B C 1
ATOM 1693 O O . ALA B 1 114 ? -44.656 70.938 -5.02 1 31.14 114 ALA B O 1
ATOM 1694 N N . ALA B 1 115 ? -44.844 73.062 -5.262 1 30.56 115 ALA B N 1
ATOM 1695 C CA . ALA B 1 115 ? -46.094 73.562 -5.773 1 30.56 115 ALA B CA 1
ATOM 1696 C C . ALA B 1 115 ? -46.656 72.688 -6.859 1 30.56 115 ALA B C 1
ATOM 1698 O O . ALA B 1 115 ? -45.938 72.125 -7.66 1 30.56 115 ALA B O 1
#

Radius of gyration: 35.07 Å; Cα contacts (8 Å, |Δi|>4): 155; chains: 2; bounding box: 101×129×63 Å

Organism: Asticcacaulis excentricus (strain ATCC 15261 / DSM 4724 / KCTC 12464 / NCIMB 9791 / VKM B-1370 / CB 48) (NCBI:txid573065)

Foldseek 3Di:
DDPVVVLVVVVVVLVVVLVVLVVQLVVLVVVLVVVVVVCVVVVPDCPVCVVVNVVSVVSNVVSVVVNVVSVVVVVVSVVVVVVVVVVCCVVVVVPCPPPPPPPPPPPPPPPPPDD/DDPVVVLVVVVVVLVVVLVVLVVQLVVLVVVLVVVVVVCVVVVPDCPVCVVVNVVSVVSNVVSVVVNVVSVVVVVVSVVVVVVVVVVCCVVVVVPCPPPPPPPPPPPPPPPPPDD

Solvent-accessible surface area (backbone atoms only — not comparable to full-atom values): 12598 Å² total; per-residue (Å²): 131,60,68,69,57,53,52,48,51,51,50,51,43,48,53,51,24,52,50,28,44,50,48,22,44,51,37,42,51,48,43,51,52,48,54,52,51,48,35,61,75,67,67,50,60,73,75,66,49,42,68,25,52,52,24,46,52,48,18,47,52,24,38,52,49,19,50,55,26,44,53,49,23,56,53,35,49,55,52,39,49,52,55,52,48,50,48,46,47,57,64,58,59,63,53,81,76,62,67,78,69,77,73,72,78,74,77,70,78,76,75,75,80,78,132,131,58,69,70,55,53,54,50,52,51,50,53,41,49,53,52,23,53,50,27,44,50,47,22,45,51,37,44,52,48,43,51,52,48,54,53,51,49,34,62,74,66,67,48,60,74,75,66,49,40,67,23,53,54,24,47,53,49,18,48,50,24,40,52,51,17,50,56,26,46,54,48,23,56,53,35,47,54,52,41,49,52,53,53,49,50,46,46,49,58,65,57,59,64,54,81,75,62,68,77,70,76,71,74,78,73,77,70,73,78,72,72,80,72,135